Protein AF-V9G9M4-F1 (afdb_monomer)

Structure (mmCIF, N/CA/C/O backbone):
data_AF-V9G9M4-F1
#
_entry.id   AF-V9G9M4-F1
#
loop_
_atom_site.group_PDB
_atom_site.id
_atom_site.type_symbol
_atom_site.label_atom_id
_atom_site.label_alt_id
_atom_site.label_comp_id
_atom_site.label_asym_id
_atom_site.label_entity_id
_atom_site.label_seq_id
_atom_site.pdbx_PDB_ins_code
_atom_site.Cartn_x
_atom_site.Cartn_y
_atom_site.Cartn_z
_atom_site.occupancy
_atom_site.B_iso_or_equiv
_atom_site.auth_seq_id
_atom_site.auth_comp_id
_atom_site.auth_asym_id
_atom_site.auth_atom_id
_atom_site.pdbx_PDB_model_num
ATOM 1 N N . MET A 1 1 ? -40.245 -1.703 45.252 1.00 61.97 1 MET A N 1
ATOM 2 C CA . MET A 1 1 ? -40.498 -1.833 43.801 1.00 61.97 1 MET A CA 1
ATOM 3 C C . MET A 1 1 ? -41.441 -3.018 43.610 1.00 61.97 1 MET A C 1
ATOM 5 O O . MET A 1 1 ? -41.160 -4.035 44.224 1.00 61.97 1 MET A O 1
ATOM 9 N N . PRO A 1 2 ? -42.575 -2.887 42.890 1.00 53.66 2 PRO A N 1
ATOM 10 C CA . PRO A 1 2 ? -43.649 -3.896 42.907 1.00 53.66 2 PRO A CA 1
ATOM 11 C C . PRO A 1 2 ? -43.540 -5.027 41.862 1.00 53.66 2 PRO A C 1
ATOM 13 O O . PRO A 1 2 ? -44.313 -5.972 41.948 1.00 53.66 2 PRO A O 1
ATOM 16 N N . VAL A 1 3 ? -42.617 -4.956 40.891 1.00 73.38 3 VAL A N 1
ATOM 17 C CA . VAL A 1 3 ? -42.488 -5.962 39.803 1.00 73.38 3 VAL A CA 1
ATOM 18 C C . VAL A 1 3 ? -41.153 -6.719 39.840 1.00 73.38 3 VAL A C 1
ATOM 20 O O . VAL A 1 3 ? -41.100 -7.893 39.498 1.00 73.38 3 VAL A O 1
ATOM 23 N N . MET A 1 4 ? -40.076 -6.060 40.271 1.00 71.56 4 MET A N 1
ATOM 24 C CA . MET A 1 4 ? -38.723 -6.611 40.367 1.00 71.56 4 MET A CA 1
ATOM 25 C C . MET A 1 4 ? -38.039 -5.990 41.584 1.00 71.56 4 MET A C 1
ATOM 27 O O . MET A 1 4 ? -38.261 -4.812 41.889 1.00 71.56 4 MET A O 1
ATOM 31 N N . ASP A 1 5 ? -37.242 -6.776 42.296 1.00 75.81 5 ASP A N 1
ATOM 32 C CA . ASP A 1 5 ? -36.457 -6.296 43.423 1.00 75.81 5 ASP A CA 1
ATOM 33 C C . ASP A 1 5 ? -35.158 -5.614 42.956 1.00 75.81 5 ASP A C 1
ATOM 35 O O . ASP A 1 5 ? -34.744 -5.689 41.799 1.00 75.81 5 ASP A O 1
ATOM 39 N N . GLY A 1 6 ? -34.517 -4.866 43.858 1.00 73.81 6 GLY A N 1
ATOM 40 C CA . GLY A 1 6 ? -33.287 -4.141 43.521 1.00 73.81 6 GLY A CA 1
ATOM 41 C C . GLY A 1 6 ? -32.115 -5.063 43.177 1.00 73.81 6 GLY A C 1
ATOM 42 O O . GLY A 1 6 ? -31.209 -4.637 42.468 1.00 73.81 6 GLY A O 1
ATOM 43 N N . VAL A 1 7 ? -32.148 -6.310 43.654 1.00 74.44 7 VAL A N 1
ATOM 44 C CA . VAL A 1 7 ? -31.112 -7.318 43.407 1.00 74.44 7 VAL A CA 1
ATOM 45 C C . VAL A 1 7 ? -31.237 -7.878 41.993 1.00 74.44 7 VAL A C 1
ATOM 47 O O . VAL A 1 7 ? -30.269 -7.815 41.240 1.00 74.44 7 VAL A O 1
ATOM 50 N N . GLY A 1 8 ? -32.435 -8.303 41.580 1.00 76.56 8 GLY A N 1
ATOM 51 C CA . GLY A 1 8 ? -32.675 -8.786 40.221 1.00 76.56 8 GLY A CA 1
ATOM 52 C C . GLY A 1 8 ? -32.390 -7.725 39.155 1.00 76.56 8 GLY A C 1
ATOM 53 O O . GLY A 1 8 ? -31.847 -8.039 38.096 1.00 76.56 8 GLY A O 1
ATOM 54 N N . LEU A 1 9 ? -32.662 -6.448 39.449 1.00 81.00 9 LEU A N 1
ATOM 55 C CA . LEU A 1 9 ? -32.275 -5.349 38.561 1.00 81.00 9 LEU A CA 1
ATOM 56 C C . LEU A 1 9 ? -30.748 -5.232 38.422 1.00 81.00 9 LEU A C 1
ATOM 58 O O . LEU A 1 9 ? -30.243 -5.005 37.323 1.00 81.00 9 LEU A O 1
ATOM 62 N N . LEU A 1 10 ? -30.010 -5.398 39.522 1.00 79.25 10 LEU A N 1
ATOM 63 C CA . LEU A 1 10 ? -28.550 -5.339 39.525 1.00 79.25 10 LEU A CA 1
ATOM 64 C C . LEU A 1 10 ? -27.920 -6.468 38.710 1.00 79.25 10 LEU A C 1
ATOM 66 O O . LEU A 1 10 ? -26.987 -6.206 37.948 1.00 79.25 10 LEU A O 1
ATOM 70 N N . ASP A 1 11 ? -28.453 -7.685 38.819 1.00 79.12 11 ASP A N 1
ATOM 71 C CA . ASP A 1 11 ? -27.991 -8.832 38.035 1.00 79.12 11 ASP A CA 1
ATOM 72 C C . ASP A 1 11 ? -28.162 -8.588 36.530 1.00 79.12 11 ASP A C 1
ATOM 74 O O . ASP A 1 11 ? -27.221 -8.777 35.754 1.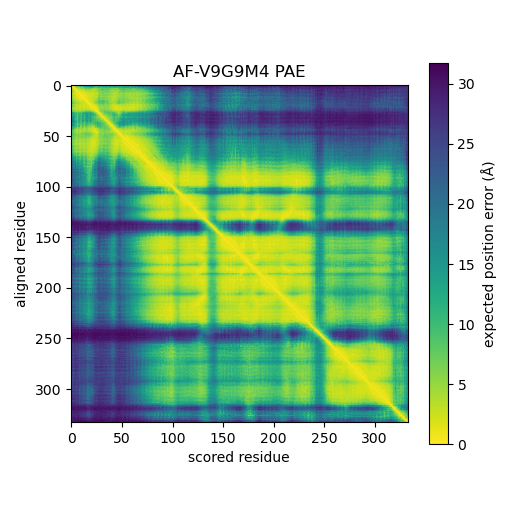00 79.12 11 ASP A O 1
ATOM 78 N N . ILE A 1 12 ? -29.323 -8.074 36.111 1.00 83.06 12 ILE A N 1
ATOM 79 C CA . ILE A 1 12 ? -29.592 -7.719 34.707 1.00 83.06 12 ILE A CA 1
ATOM 80 C C . ILE A 1 12 ? -28.641 -6.618 34.231 1.00 83.06 12 ILE A C 1
ATOM 82 O O . ILE A 1 12 ? -28.061 -6.714 33.146 1.00 83.06 12 ILE A O 1
ATOM 86 N N . CYS A 1 13 ? -28.456 -5.574 35.039 1.00 83.81 13 CYS A N 1
ATOM 87 C CA . CYS A 1 13 ? -27.536 -4.487 34.730 1.00 83.81 13 CYS A CA 1
ATOM 88 C C . CYS A 1 13 ? -26.099 -4.987 34.551 1.00 83.81 13 CYS A C 1
ATOM 90 O O . CYS A 1 13 ? -25.426 -4.560 33.616 1.00 83.81 13 CYS A O 1
ATOM 92 N N . ARG A 1 14 ? -25.631 -5.910 35.399 1.00 81.44 14 ARG A N 1
ATOM 93 C CA . ARG A 1 14 ? -24.281 -6.477 35.287 1.00 81.44 14 ARG A CA 1
ATOM 94 C C . ARG A 1 14 ? -24.116 -7.378 34.073 1.00 81.44 14 ARG A C 1
ATOM 96 O O . ARG A 1 14 ? -23.051 -7.343 33.465 1.00 81.44 14 ARG A O 1
ATOM 103 N N . HIS A 1 15 ? -25.151 -8.124 33.693 1.00 82.81 15 HIS A N 1
ATOM 104 C CA . HIS A 1 15 ? -25.121 -8.959 32.493 1.00 82.81 15 HIS A CA 1
ATOM 105 C C . HIS A 1 15 ? -25.088 -8.124 31.206 1.00 82.81 15 HIS A C 1
ATOM 107 O O . HIS A 1 15 ? -24.295 -8.390 30.308 1.00 82.81 15 HIS A O 1
ATOM 113 N N . ASN A 1 16 ? -25.922 -7.084 31.131 1.00 85.69 16 ASN A N 1
ATOM 114 C CA . ASN A 1 16 ? -26.077 -6.276 29.919 1.00 85.69 16 ASN A CA 1
ATOM 115 C C . ASN A 1 16 ? -25.056 -5.137 29.813 1.00 85.69 16 ASN A C 1
ATOM 117 O O . ASN A 1 16 ? -24.807 -4.615 28.728 1.00 85.69 16 ASN A O 1
ATOM 121 N N . SER A 1 17 ? -24.503 -4.678 30.934 1.00 83.25 17 SER A N 1
ATOM 122 C CA . SER A 1 17 ? -23.578 -3.544 30.985 1.00 83.25 17 SER A CA 1
ATOM 123 C C . SER A 1 17 ? -22.607 -3.688 32.164 1.00 83.25 17 SER A C 1
ATOM 125 O O . SER A 1 17 ? -22.770 -3.024 33.191 1.00 83.25 17 SER A O 1
ATOM 127 N N . PRO A 1 18 ? -21.553 -4.517 32.027 1.00 80.44 18 PRO A N 1
ATOM 128 C CA . PRO A 1 18 ? -20.599 -4.784 33.105 1.00 80.44 18 PRO A CA 1
ATOM 129 C C . PRO A 1 18 ? -19.911 -3.530 33.660 1.00 80.44 18 PRO A C 1
ATOM 131 O O . PRO A 1 18 ? -19.555 -3.508 34.835 1.00 80.44 18 PRO A O 1
ATOM 134 N N . SER A 1 19 ? -19.767 -2.477 32.847 1.00 79.38 19 SER A N 1
ATOM 135 C CA . SER A 1 19 ? -19.167 -1.189 33.223 1.00 79.38 19 SER A CA 1
ATOM 136 C C . SER A 1 19 ? -20.128 -0.222 33.930 1.00 79.38 19 SER A C 1
ATOM 138 O O . SER A 1 19 ? -19.723 0.877 34.304 1.00 79.38 19 SER A O 1
ATOM 140 N N . LEU A 1 20 ? -21.408 -0.575 34.105 1.00 84.56 20 LEU A N 1
ATOM 141 C CA . LEU A 1 20 ? -22.369 0.295 34.782 1.00 84.56 20 LEU A CA 1
ATOM 142 C C . LEU A 1 20 ? -22.017 0.419 36.271 1.00 84.56 20 LEU A C 1
ATOM 144 O O . LEU A 1 20 ? -21.881 -0.578 36.982 1.00 84.56 20 LEU A O 1
ATOM 148 N N . GLN A 1 21 ? -21.900 1.652 36.760 1.00 84.56 21 GLN A N 1
ATOM 149 C CA . GLN A 1 21 ? -21.653 1.931 38.173 1.00 84.56 21 GLN A CA 1
ATOM 150 C C . GLN A 1 21 ? -22.982 2.145 38.900 1.00 84.56 21 GLN A C 1
ATOM 152 O O . GLN A 1 21 ? -23.783 2.989 38.504 1.00 84.56 21 GLN A O 1
ATOM 157 N N . VAL A 1 22 ? -23.224 1.371 39.961 1.00 85.50 22 VAL A N 1
ATOM 158 C CA . VAL A 1 22 ? -24.510 1.338 40.678 1.00 85.50 22 VAL A CA 1
ATOM 159 C C . VAL A 1 22 ? -24.304 1.690 42.152 1.00 85.50 22 VAL A C 1
ATOM 161 O O . VAL A 1 22 ? -23.420 1.126 42.799 1.00 85.50 22 VAL A O 1
ATOM 164 N N . ILE A 1 23 ? -25.138 2.595 42.680 1.00 85.88 23 ILE A N 1
ATOM 165 C CA . ILE A 1 23 ? -25.279 2.880 44.119 1.00 85.88 23 ILE A CA 1
ATOM 166 C C . ILE A 1 23 ? -26.600 2.286 44.592 1.00 85.88 23 ILE A C 1
ATOM 168 O O . ILE A 1 23 ? -27.642 2.541 43.987 1.00 85.88 23 ILE A O 1
ATOM 172 N N . ILE A 1 24 ? -26.572 1.552 45.701 1.00 83.06 24 ILE A N 1
ATOM 173 C CA . ILE A 1 24 ? -27.788 1.032 46.333 1.00 83.06 24 ILE A CA 1
ATOM 174 C C . ILE A 1 24 ? -28.181 1.930 47.498 1.00 83.06 24 ILE A C 1
ATOM 176 O O . ILE A 1 24 ? -27.355 2.242 48.353 1.00 83.06 24 ILE A O 1
ATOM 180 N N . ILE A 1 25 ? -29.457 2.315 47.554 1.00 84.38 25 ILE A N 1
ATOM 181 C CA . ILE A 1 25 ? -30.023 3.101 48.654 1.00 84.38 25 ILE A CA 1
ATOM 182 C C . ILE A 1 25 ? -31.052 2.247 49.400 1.00 84.38 25 ILE A C 1
ATOM 184 O O . ILE A 1 25 ? -32.098 1.921 48.839 1.00 84.38 25 ILE A O 1
ATOM 188 N N . THR A 1 26 ? -30.785 1.915 50.665 1.00 77.19 26 THR A N 1
ATOM 189 C CA . THR A 1 26 ? -31.583 0.947 51.441 1.00 77.19 26 THR A CA 1
ATOM 190 C C . THR A 1 26 ? -31.948 1.442 52.849 1.00 77.19 26 THR A C 1
ATOM 192 O O . THR A 1 26 ? -31.321 2.362 53.371 1.00 77.19 26 THR A O 1
ATOM 195 N N . GLY A 1 27 ? -33.008 0.889 53.448 1.00 73.25 27 GLY A N 1
ATOM 196 C CA . GLY A 1 27 ? -33.445 1.182 54.822 1.00 73.25 27 GLY A CA 1
ATOM 197 C C . GLY A 1 27 ? -32.739 0.312 55.871 1.00 73.25 27 GLY A C 1
ATOM 198 O O . GLY A 1 27 ? -32.059 -0.648 55.528 1.00 73.25 27 GLY A O 1
ATOM 199 N N . TYR A 1 28 ? -32.904 0.639 57.158 1.00 63.56 28 TYR A N 1
ATOM 200 C CA . TYR A 1 28 ? -32.221 -0.038 58.278 1.00 63.56 28 TYR A CA 1
ATOM 201 C C . TYR A 1 28 ? -32.545 -1.540 58.385 1.00 63.56 28 TYR A C 1
ATOM 203 O O . TYR A 1 28 ? -31.642 -2.334 58.643 1.00 63.56 28 TYR A O 1
ATOM 211 N N . GLU A 1 29 ? -33.802 -1.931 58.139 1.00 60.62 29 GLU A N 1
ATOM 212 C CA . GLU A 1 29 ? -34.261 -3.332 58.199 1.00 60.62 29 GLU A CA 1
ATOM 213 C C . GLU A 1 29 ? -33.696 -4.188 57.048 1.00 60.62 29 GLU A C 1
ATOM 215 O O . GLU A 1 29 ? -33.342 -5.347 57.251 1.00 60.62 29 GLU A O 1
ATOM 220 N N . ASP A 1 30 ? -33.483 -3.588 55.875 1.00 63.47 30 ASP A N 1
ATOM 221 C CA . ASP A 1 30 ? -32.950 -4.254 54.677 1.00 63.47 30 ASP A CA 1
ATOM 222 C C . ASP A 1 30 ? -31.412 -4.184 54.576 1.00 63.47 30 ASP A C 1
ATOM 224 O O . ASP A 1 30 ? -30.790 -4.856 53.748 1.00 63.47 30 ASP A O 1
ATOM 228 N N . PHE A 1 31 ? -30.762 -3.361 55.405 1.00 60.84 31 PHE A N 1
ATOM 229 C CA . PHE A 1 31 ? -29.321 -3.106 55.342 1.00 60.84 31 PHE A CA 1
ATOM 230 C C . PHE A 1 31 ? -28.479 -4.342 55.682 1.00 60.84 31 PHE A C 1
ATOM 232 O O . PHE A 1 31 ? -27.457 -4.595 55.038 1.00 60.84 31 PHE A O 1
ATOM 239 N N . GLN A 1 32 ? -28.904 -5.133 56.674 1.00 58.59 32 GLN A N 1
ATOM 240 C CA . GLN A 1 32 ? -28.202 -6.368 57.042 1.00 58.59 32 GLN A CA 1
ATOM 241 C C . GLN A 1 32 ? -28.309 -7.436 55.944 1.00 58.59 32 GLN A C 1
ATOM 243 O O . GLN A 1 32 ? -27.338 -8.151 55.700 1.00 58.59 32 GLN A O 1
ATOM 248 N N . TYR A 1 33 ? -29.440 -7.482 55.233 1.00 55.34 33 TYR A N 1
ATOM 249 C CA . TYR A 1 33 ? -29.682 -8.414 54.129 1.00 55.34 33 TYR A CA 1
ATOM 250 C C . TYR A 1 33 ? -28.907 -8.009 52.862 1.00 55.34 33 TYR A C 1
ATOM 252 O O . TYR A 1 33 ? -28.238 -8.831 52.234 1.00 55.34 33 TYR A O 1
ATOM 260 N N . ALA A 1 34 ? -28.894 -6.712 52.533 1.00 58.97 34 ALA A N 1
ATOM 261 C CA . ALA A 1 34 ? -28.179 -6.174 51.375 1.00 58.97 34 ALA A CA 1
ATOM 262 C C . ALA A 1 34 ? -26.642 -6.261 51.504 1.00 58.97 34 ALA A C 1
ATOM 264 O O . ALA A 1 34 ? -25.947 -6.431 50.499 1.00 58.97 34 ALA A O 1
ATOM 265 N N . ARG A 1 35 ? -26.090 -6.192 52.730 1.00 58.94 35 ARG A N 1
ATOM 266 C CA . ARG A 1 35 ? -24.631 -6.257 52.975 1.00 58.94 35 ARG A CA 1
ATOM 267 C C . ARG A 1 35 ? -23.992 -7.600 52.625 1.00 58.94 35 ARG A C 1
ATOM 269 O O . ARG A 1 35 ? -22.804 -7.611 52.305 1.00 58.94 35 ARG A O 1
ATOM 276 N N . ALA A 1 36 ? -24.731 -8.705 52.734 1.00 57.47 36 ALA A N 1
ATOM 277 C CA . ALA A 1 36 ? -24.178 -10.051 52.581 1.00 57.47 36 ALA A CA 1
ATOM 278 C C . ALA A 1 36 ? -24.216 -10.563 51.129 1.00 57.47 36 ALA A C 1
ATOM 280 O O . ALA A 1 36 ? -23.291 -11.257 50.720 1.00 57.47 36 ALA A O 1
ATOM 281 N N . GLY A 1 37 ? -25.243 -10.199 50.347 1.00 55.19 37 GLY A N 1
ATOM 282 C CA . GLY A 1 37 ? -25.455 -10.740 48.995 1.00 55.19 37 GLY A CA 1
ATOM 283 C C . GLY A 1 37 ? -24.986 -9.855 47.836 1.00 55.19 37 GLY A C 1
ATOM 284 O O . GLY A 1 37 ? -24.564 -10.372 46.810 1.00 55.19 37 GLY A O 1
ATOM 285 N N . VAL A 1 38 ? -25.013 -8.525 47.987 1.00 60.94 38 VAL A N 1
ATOM 286 C CA . VAL A 1 38 ? -24.927 -7.605 46.831 1.00 60.94 38 VAL A CA 1
ATOM 287 C C . VAL A 1 38 ? -23.598 -6.837 46.785 1.00 60.94 38 VAL A C 1
ATOM 289 O O . VAL A 1 38 ? -23.268 -6.175 45.796 1.00 60.94 38 VAL A O 1
ATOM 292 N N . ARG A 1 39 ? -22.784 -6.905 47.852 1.00 57.78 39 ARG A N 1
ATOM 293 C CA . ARG A 1 39 ? -21.594 -6.048 48.043 1.00 57.78 39 ARG A CA 1
ATOM 294 C C . ARG A 1 39 ? -20.585 -6.121 46.892 1.00 57.78 39 ARG A C 1
ATOM 296 O O . ARG A 1 39 ? -19.917 -5.132 46.624 1.00 57.78 39 ARG A O 1
ATOM 303 N N . ASN A 1 40 ? -20.517 -7.253 46.196 1.00 58.19 40 ASN A N 1
ATOM 304 C CA . ASN A 1 40 ? -19.606 -7.456 45.069 1.00 58.19 40 ASN A CA 1
ATOM 305 C C . ASN A 1 40 ? -20.133 -6.899 43.732 1.00 58.19 40 ASN A C 1
ATOM 307 O O . ASN A 1 40 ? -19.387 -6.867 42.759 1.00 58.19 40 ASN A O 1
ATOM 311 N N . GLN A 1 41 ? -21.396 -6.470 43.661 1.00 63.59 41 GLN A N 1
ATOM 312 C CA . GLN A 1 41 ? -22.053 -6.036 42.423 1.00 63.59 41 GLN A CA 1
ATOM 313 C C . GLN A 1 41 ? -22.398 -4.538 42.393 1.00 63.59 41 GLN A C 1
ATOM 315 O O . GLN A 1 41 ? -22.656 -4.002 41.313 1.00 63.59 41 GLN A O 1
ATOM 320 N N . ALA A 1 42 ? -22.368 -3.836 43.530 1.00 69.81 42 ALA A N 1
ATOM 321 C CA . ALA A 1 42 ? -22.579 -2.387 43.609 1.00 69.81 42 ALA A CA 1
ATOM 322 C C . ALA A 1 42 ? -21.323 -1.660 44.099 1.00 69.81 42 ALA A C 1
ATOM 324 O O . ALA A 1 42 ? -20.557 -2.197 44.895 1.00 69.81 42 ALA A O 1
ATOM 325 N N . MET A 1 43 ? -21.128 -0.430 43.623 1.00 72.75 43 MET A N 1
ATOM 326 C CA . MET A 1 43 ? -19.941 0.375 43.923 1.00 72.75 43 MET A CA 1
ATOM 327 C C . MET A 1 43 ? -20.024 1.032 45.307 1.00 72.75 43 MET A C 1
ATOM 329 O O . MET A 1 43 ? -19.009 1.158 45.988 1.00 72.75 43 MET A O 1
ATOM 333 N N . ASP A 1 44 ? -21.221 1.441 45.742 1.00 76.38 44 ASP A N 1
ATOM 334 C CA . ASP A 1 44 ? -21.421 1.986 47.088 1.00 76.38 44 ASP A CA 1
ATOM 335 C C . ASP A 1 44 ? -22.841 1.730 47.625 1.00 76.38 44 ASP A C 1
ATOM 337 O O . ASP A 1 44 ? -23.779 1.452 46.869 1.00 76.38 44 ASP A O 1
ATOM 341 N N . TYR A 1 45 ? -22.980 1.832 48.947 1.00 80.06 45 TYR A N 1
ATOM 342 C CA . TYR A 1 45 ? -24.207 1.569 49.699 1.00 80.06 45 TYR A CA 1
ATOM 343 C C . TYR A 1 45 ? -24.550 2.753 50.592 1.00 80.06 45 TYR A C 1
ATOM 345 O O . TYR A 1 45 ? -23.767 3.122 51.465 1.00 80.06 45 TYR A O 1
ATOM 353 N N . LEU A 1 46 ? -25.748 3.305 50.419 1.00 82.88 46 LEU A N 1
ATOM 354 C CA . LEU A 1 46 ? -26.253 4.419 51.213 1.00 82.88 46 LEU A CA 1
ATOM 355 C C . LEU A 1 46 ? -27.455 3.984 52.051 1.00 82.88 46 LEU A C 1
ATOM 357 O O . LEU A 1 46 ? -28.400 3.367 51.552 1.00 82.88 46 LEU A O 1
ATOM 361 N N . LEU A 1 47 ? -27.424 4.332 53.334 1.00 81.94 47 LEU A N 1
ATOM 362 C CA . LEU A 1 47 ? -28.508 4.065 54.269 1.00 81.94 47 LEU A CA 1
ATOM 363 C C . LEU A 1 47 ? -29.488 5.242 54.291 1.00 81.94 47 LEU A C 1
ATOM 365 O O . LEU A 1 47 ? -29.076 6.400 54.300 1.00 81.94 47 LEU A O 1
ATOM 369 N N . LYS A 1 48 ? -30.790 4.958 54.322 1.00 82.38 48 LYS A N 1
ATOM 370 C CA . LYS A 1 48 ? -31.815 5.983 54.538 1.00 82.38 48 LYS A CA 1
ATOM 371 C C . LYS A 1 48 ? -31.908 6.360 56.029 1.00 82.38 48 LYS A C 1
ATOM 373 O O . LYS A 1 48 ? -31.879 5.459 56.866 1.00 82.38 48 LY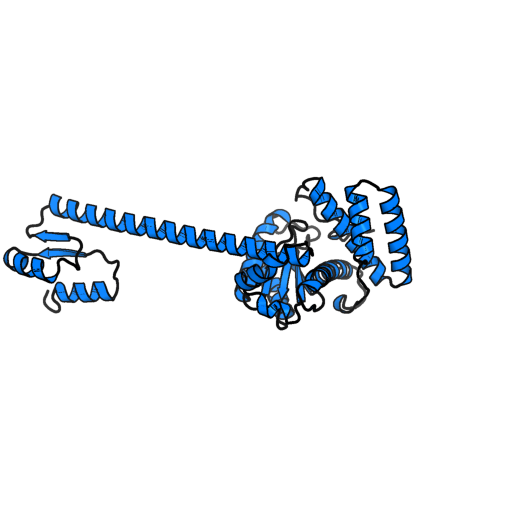S A O 1
ATOM 378 N N . PRO A 1 49 ? -32.128 7.646 56.363 1.00 84.94 49 PRO A N 1
ATOM 379 C CA . PRO A 1 49 ? -32.199 8.792 55.453 1.00 84.94 49 PRO A CA 1
ATOM 380 C C . PRO A 1 49 ? -30.811 9.170 54.912 1.00 84.94 49 PRO A C 1
ATOM 382 O O . PRO A 1 49 ? -29.860 9.303 55.673 1.00 84.94 49 PRO A O 1
ATOM 385 N N . VAL A 1 50 ? -30.706 9.355 53.593 1.00 85.62 50 VAL A N 1
ATOM 386 C CA . VAL A 1 50 ? -29.428 9.676 52.941 1.00 85.62 50 VAL A CA 1
ATOM 387 C C . VAL A 1 50 ? -29.104 11.144 53.178 1.00 85.62 50 VAL A C 1
ATOM 389 O O . VAL A 1 50 ? -29.884 12.018 52.788 1.00 85.62 50 VAL A O 1
ATOM 392 N N . THR A 1 51 ? -27.955 11.428 53.789 1.00 89.69 51 THR A N 1
ATOM 393 C CA . THR A 1 51 ? -27.503 12.810 53.961 1.00 89.69 51 THR A CA 1
ATOM 394 C C . THR A 1 51 ? -26.867 13.333 52.671 1.00 89.69 51 THR A C 1
ATOM 396 O O . THR A 1 51 ? -26.435 12.579 51.793 1.00 89.69 51 THR A O 1
ATOM 399 N N . ARG A 1 52 ? -26.787 14.661 52.544 1.00 88.81 52 ARG A N 1
ATOM 400 C CA . ARG A 1 52 ? -26.143 15.301 51.389 1.00 88.81 52 ARG A CA 1
ATOM 401 C C . ARG A 1 52 ? -24.662 14.923 51.279 1.00 88.81 52 ARG A C 1
ATOM 403 O O . ARG A 1 52 ? -24.170 14.758 50.164 1.00 88.81 52 ARG A O 1
ATOM 410 N N . ASP A 1 53 ? -23.978 14.776 52.410 1.00 90.56 53 ASP A N 1
ATOM 411 C CA . ASP A 1 53 ? -22.551 14.451 52.454 1.00 90.56 53 ASP A CA 1
ATOM 412 C C . ASP A 1 53 ? -22.282 12.986 52.093 1.00 90.56 53 ASP A C 1
ATOM 414 O O . ASP A 1 53 ? -21.331 12.710 51.354 1.00 90.56 53 ASP A O 1
ATOM 418 N N . ASP A 1 54 ? -23.158 12.062 52.502 1.00 85.31 54 ASP A N 1
ATOM 419 C CA . ASP A 1 54 ? -23.065 10.646 52.120 1.00 85.31 54 ASP A CA 1
ATOM 420 C C . ASP A 1 54 ? -23.236 10.471 50.607 1.00 85.31 54 ASP A C 1
ATOM 422 O O . ASP A 1 54 ? -22.418 9.829 49.942 1.00 85.31 54 ASP A O 1
ATOM 426 N N . LEU A 1 55 ? -24.260 11.115 50.034 1.00 87.56 55 LEU A N 1
ATOM 427 C CA . LEU A 1 55 ? -24.503 11.081 48.593 1.00 87.56 55 LEU A CA 1
ATOM 428 C C . LEU A 1 55 ? -23.347 11.719 47.815 1.00 87.56 55 LEU A C 1
ATOM 430 O O . LEU A 1 55 ? -22.883 11.158 46.822 1.00 87.56 55 LEU A O 1
ATOM 434 N N . LYS A 1 56 ? -22.856 12.879 48.270 1.00 90.56 56 LYS A N 1
ATOM 435 C CA . LYS A 1 56 ? -21.714 13.564 47.654 1.00 90.56 56 LYS A CA 1
ATOM 436 C C . LYS A 1 56 ? -20.473 12.672 47.657 1.00 90.56 56 LYS A C 1
ATOM 438 O O . LYS A 1 56 ? -19.795 12.580 46.638 1.00 90.56 56 LYS A O 1
ATOM 443 N N . SER A 1 57 ? -20.200 11.992 48.767 1.00 89.12 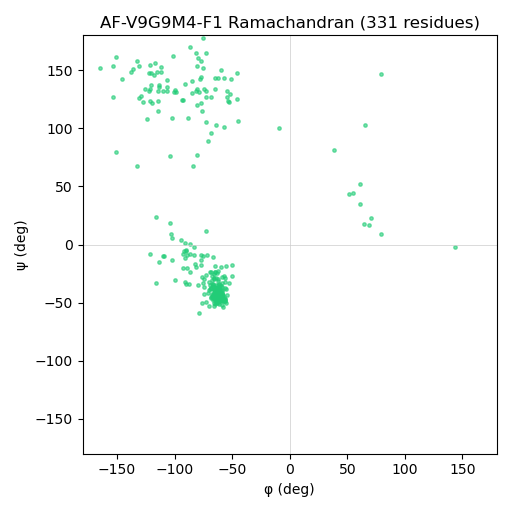57 SER A N 1
ATOM 444 C CA . SER A 1 57 ? -19.053 11.091 48.900 1.00 89.12 57 SER A CA 1
ATOM 445 C C . SER A 1 57 ? -19.153 9.894 47.953 1.00 89.12 57 SER A C 1
ATOM 447 O O . SER A 1 57 ? -18.186 9.590 47.253 1.00 89.12 57 SER A O 1
ATOM 449 N N . ALA A 1 58 ? -20.322 9.253 47.863 1.00 87.25 58 ALA A N 1
ATOM 450 C CA . ALA A 1 58 ? -20.542 8.135 46.945 1.00 87.25 58 ALA A CA 1
ATOM 451 C C . ALA A 1 58 ? -20.421 8.559 45.469 1.00 87.25 58 ALA A C 1
ATOM 453 O O . ALA A 1 58 ? -19.771 7.879 44.673 1.00 87.25 58 ALA A O 1
ATOM 454 N N . LEU A 1 59 ? -20.966 9.725 45.102 1.00 89.88 59 LEU A N 1
ATOM 455 C CA . LEU A 1 59 ? -20.850 10.268 43.745 1.00 89.88 59 LEU A CA 1
ATOM 456 C C . LEU A 1 59 ? -19.405 10.630 43.373 1.00 89.88 59 LEU A C 1
ATOM 458 O O . LEU A 1 59 ? -18.990 10.370 42.245 1.00 89.88 59 LEU A O 1
ATOM 462 N N . ILE A 1 60 ? -18.623 11.189 44.304 1.00 91.50 60 ILE A N 1
ATOM 463 C CA . ILE A 1 60 ? -17.197 11.478 44.080 1.00 91.50 60 ILE A CA 1
ATOM 464 C C . ILE A 1 60 ? -16.425 10.184 43.796 1.00 91.50 60 ILE A C 1
ATOM 466 O O . ILE A 1 60 ? -15.647 10.140 42.845 1.00 91.50 60 ILE A O 1
ATOM 470 N N . LYS A 1 61 ? -16.669 9.113 44.562 1.00 86.81 61 LYS A N 1
ATOM 471 C CA . LYS A 1 61 ? -16.029 7.809 44.319 1.00 86.81 61 LYS A CA 1
ATOM 472 C C . LYS A 1 61 ? -16.376 7.247 42.940 1.00 86.81 61 LYS A C 1
ATOM 474 O O . LYS A 1 61 ? -15.474 6.814 42.228 1.00 86.81 61 LYS A O 1
ATOM 479 N N . ILE A 1 62 ? -17.652 7.293 42.543 1.00 89.56 62 ILE A N 1
ATOM 480 C CA . ILE A 1 62 ? -18.079 6.839 41.210 1.00 89.56 62 ILE A CA 1
ATOM 481 C C . ILE A 1 62 ? -17.424 7.662 40.112 1.00 89.56 62 ILE A C 1
ATOM 483 O O . ILE A 1 62 ? -16.912 7.090 39.154 1.00 89.56 62 ILE A O 1
ATOM 487 N N . LYS A 1 63 ? -17.396 8.990 40.263 1.00 89.94 63 LYS A N 1
ATOM 488 C CA . LYS A 1 63 ? -16.720 9.865 39.309 1.00 89.94 63 LYS A CA 1
ATOM 489 C C . LYS A 1 63 ? -15.253 9.467 39.147 1.00 89.94 63 LYS A C 1
ATOM 491 O O . LYS A 1 63 ? -14.815 9.271 38.025 1.00 89.94 63 LYS A O 1
ATOM 496 N N . HIS A 1 64 ? -14.518 9.275 40.243 1.00 89.44 64 HIS A N 1
ATOM 497 C CA . HIS A 1 64 ? -13.117 8.853 40.171 1.00 89.44 64 HIS A CA 1
ATOM 498 C C . HIS A 1 64 ? -12.929 7.485 39.504 1.00 89.44 64 HIS A C 1
ATOM 500 O O . HIS A 1 64 ? -11.971 7.310 38.753 1.00 89.44 64 HIS A O 1
ATOM 506 N N . ALA A 1 65 ? -13.820 6.523 39.758 1.00 85.69 65 ALA A N 1
ATOM 507 C CA . ALA A 1 65 ? -13.772 5.217 39.104 1.00 85.69 65 ALA A CA 1
ATOM 508 C C . ALA A 1 65 ? -13.994 5.335 37.585 1.00 85.69 65 ALA A C 1
ATOM 510 O O . ALA A 1 65 ? -13.207 4.795 36.811 1.00 85.69 65 ALA A O 1
ATOM 511 N N . LEU A 1 66 ? -15.007 6.101 37.167 1.00 88.44 66 LEU A N 1
ATOM 512 C CA . LEU A 1 66 ? -15.312 6.350 35.755 1.00 88.44 66 LEU A CA 1
ATOM 513 C C . LEU A 1 66 ? -14.211 7.148 35.050 1.00 88.44 66 LEU A C 1
ATOM 515 O O . LEU A 1 66 ? -13.832 6.802 33.936 1.00 88.44 66 LEU A O 1
ATOM 519 N N . ASP A 1 67 ? -13.669 8.183 35.696 1.00 89.25 67 ASP A N 1
ATOM 520 C CA . ASP A 1 67 ? -12.568 8.983 35.154 1.00 89.25 67 ASP A CA 1
ATOM 521 C C . ASP A 1 67 ? -11.328 8.100 34.935 1.00 89.25 67 ASP A C 1
ATOM 523 O O . ASP A 1 67 ? -10.683 8.185 33.893 1.00 89.25 67 ASP A O 1
ATOM 527 N N . LYS A 1 68 ? -11.026 7.187 35.868 1.00 86.62 68 LYS A N 1
ATOM 528 C CA . LYS A 1 68 ? -9.915 6.236 35.728 1.00 86.62 68 LYS A CA 1
ATOM 529 C C . LYS A 1 68 ? -10.140 5.237 34.589 1.00 86.62 68 LYS A C 1
ATOM 531 O O . LYS A 1 68 ? -9.223 5.002 33.808 1.00 86.62 68 LYS A O 1
ATOM 536 N N . GLU A 1 69 ? -11.335 4.655 34.481 1.00 85.00 69 GLU A N 1
ATOM 537 C CA . GLU A 1 69 ? -11.687 3.758 33.368 1.00 85.00 69 GLU A CA 1
ATOM 538 C C . GLU A 1 69 ? -11.614 4.472 32.016 1.00 85.00 69 GLU A C 1
ATOM 540 O O . GLU A 1 69 ? -11.153 3.891 31.034 1.00 85.00 69 GLU A O 1
ATOM 545 N N . ARG A 1 70 ? -12.043 5.736 31.969 1.00 85.81 70 ARG A N 1
ATOM 546 C CA . ARG A 1 70 ? -11.969 6.568 30.773 1.00 85.81 70 ARG A CA 1
ATOM 547 C C . ARG A 1 70 ? -10.528 6.846 30.367 1.00 85.81 70 ARG A C 1
ATOM 549 O O . ARG A 1 70 ? -10.207 6.630 29.212 1.00 85.81 70 ARG A O 1
ATOM 556 N N . VAL A 1 71 ? -9.660 7.251 31.296 1.00 86.75 71 VAL A N 1
ATOM 557 C CA . VAL A 1 71 ? -8.237 7.492 30.994 1.00 86.75 71 VAL A CA 1
ATOM 558 C C . VAL A 1 71 ? -7.582 6.238 30.419 1.00 86.75 71 VAL A C 1
ATOM 560 O O . VAL A 1 71 ? -6.962 6.311 29.367 1.00 86.75 71 VAL A O 1
ATOM 563 N N . VAL A 1 72 ? -7.787 5.073 31.043 1.00 84.75 72 VAL A N 1
ATOM 564 C CA . VAL A 1 72 ? -7.224 3.803 30.548 1.00 84.75 72 VAL A CA 1
ATOM 565 C C . VAL A 1 72 ? -7.767 3.443 29.161 1.00 84.75 72 VAL A C 1
ATOM 567 O O . VAL A 1 72 ? -7.023 2.952 28.312 1.00 84.75 72 VAL A O 1
ATOM 570 N N . ARG A 1 73 ? -9.061 3.678 28.914 1.00 83.44 73 ARG A N 1
ATOM 571 C CA . ARG A 1 73 ? -9.681 3.446 27.605 1.00 83.44 73 ARG A CA 1
ATOM 572 C C . ARG A 1 73 ? -9.108 4.384 26.545 1.00 83.44 73 ARG A C 1
ATOM 574 O O . ARG A 1 73 ? -8.661 3.896 25.513 1.00 83.44 73 ARG A O 1
ATOM 581 N N . ASP A 1 74 ? -9.076 5.683 26.821 1.00 86.00 74 ASP A N 1
ATOM 582 C CA . ASP A 1 74 ? -8.579 6.714 25.909 1.00 86.00 74 ASP A CA 1
ATOM 583 C C . ASP A 1 74 ? -7.085 6.472 25.589 1.00 86.00 74 ASP A C 1
ATOM 585 O O . ASP A 1 74 ? -6.669 6.563 24.432 1.00 86.00 74 ASP A O 1
ATOM 589 N N . GLU A 1 75 ? -6.276 6.082 26.584 1.00 88.12 75 GLU A N 1
ATOM 590 C CA . GLU A 1 75 ? -4.873 5.674 26.402 1.00 88.12 75 GLU A CA 1
ATOM 591 C C . GLU A 1 75 ? -4.746 4.416 25.532 1.00 88.12 75 GLU A C 1
ATOM 593 O O . GLU A 1 75 ? -3.932 4.385 24.608 1.00 88.12 75 GLU A O 1
ATOM 598 N N . SER A 1 76 ? -5.564 3.388 25.784 1.00 84.38 76 SER A N 1
ATOM 599 C CA . SER A 1 76 ? -5.565 2.148 25.000 1.00 84.38 76 SER A CA 1
ATOM 600 C C . SER A 1 76 ? -5.979 2.391 23.548 1.00 84.38 76 SER A C 1
ATOM 602 O O . SER A 1 76 ? -5.348 1.860 22.637 1.00 84.38 76 SER A O 1
ATOM 604 N N . GLU A 1 77 ? -7.021 3.187 23.313 1.00 85.06 77 GLU A N 1
ATOM 605 C CA . GLU A 1 77 ? -7.490 3.545 21.970 1.00 85.06 77 GLU A CA 1
ATOM 606 C C . GLU A 1 77 ? -6.439 4.371 21.223 1.00 85.06 77 GLU A C 1
ATOM 608 O O . GLU A 1 77 ? -6.119 4.072 20.071 1.00 85.06 77 GLU A O 1
ATOM 613 N N . THR A 1 78 ? -5.827 5.351 21.895 1.00 84.44 78 THR A N 1
ATOM 614 C CA . THR A 1 78 ? -4.739 6.155 21.321 1.00 84.44 78 THR A CA 1
ATOM 615 C C . THR A 1 78 ? -3.541 5.279 20.962 1.00 84.44 78 THR A C 1
ATOM 617 O O . THR A 1 78 ? -2.999 5.397 19.863 1.00 84.44 78 THR A O 1
ATOM 620 N N . MET A 1 79 ? -3.149 4.363 21.851 1.00 84.88 79 MET A N 1
ATOM 621 C CA . MET A 1 79 ? -2.043 3.436 21.617 1.00 84.88 79 MET A CA 1
ATOM 622 C C . MET A 1 79 ? -2.340 2.485 20.451 1.00 84.88 79 MET A C 1
ATOM 624 O O . MET A 1 79 ? -1.490 2.279 19.588 1.00 84.88 79 MET A O 1
ATOM 628 N N . GLN A 1 80 ? -3.553 1.931 20.378 1.00 84.69 80 GLN A N 1
ATOM 629 C CA . GLN A 1 80 ? -3.976 1.083 19.259 1.00 84.69 80 GLN A CA 1
ATOM 630 C C . GLN A 1 80 ? -3.965 1.850 17.936 1.00 84.69 80 GLN A C 1
ATOM 632 O O . GLN A 1 80 ? -3.464 1.342 16.929 1.00 84.69 80 GLN A O 1
ATOM 637 N N . TRP A 1 81 ? -4.461 3.088 17.937 1.00 82.12 81 TRP A N 1
ATOM 638 C CA . TRP A 1 81 ? -4.415 3.952 16.766 1.00 82.12 81 TRP A CA 1
ATOM 639 C C . TRP A 1 81 ? -2.969 4.224 16.335 1.00 82.12 81 TRP A C 1
ATOM 641 O O . TRP A 1 81 ? -2.641 4.017 15.167 1.00 82.12 81 TRP A O 1
ATOM 651 N N . GLN A 1 82 ? -2.078 4.582 17.266 1.00 84.25 82 GLN A N 1
ATOM 652 C CA . GLN A 1 82 ? -0.655 4.791 16.981 1.00 84.25 82 GLN A CA 1
ATOM 653 C C . GLN A 1 82 ? -0.009 3.539 16.381 1.00 84.25 82 GLN A C 1
ATOM 655 O O . GLN A 1 82 ? 0.635 3.626 15.338 1.00 84.25 82 GLN A O 1
ATOM 660 N N . LEU A 1 83 ? -0.228 2.367 16.983 1.00 85.25 83 LEU A N 1
ATOM 661 C CA . LEU A 1 83 ? 0.284 1.094 16.469 1.00 85.25 83 LEU A CA 1
ATOM 662 C C . LEU A 1 83 ? -0.216 0.804 15.048 1.00 85.25 83 LEU A C 1
ATOM 664 O O . LEU A 1 83 ? 0.560 0.338 14.216 1.00 85.25 83 LEU A O 1
ATOM 668 N N . SER A 1 84 ? -1.478 1.123 14.745 1.00 84.81 84 SER A N 1
ATOM 669 C CA . SER A 1 84 ? -2.028 0.958 13.394 1.00 84.81 84 SER A CA 1
ATOM 670 C C . SER A 1 84 ? -1.347 1.868 12.363 1.00 84.81 84 SER A C 1
ATOM 672 O O . SER A 1 84 ? -1.068 1.423 11.248 1.00 84.81 84 SER A O 1
ATOM 674 N N . GLN A 1 85 ? -1.020 3.115 12.734 1.00 83.19 85 GLN A N 1
ATOM 675 C CA . GLN A 1 85 ? -0.301 4.041 11.855 1.00 83.19 85 GLN A CA 1
ATOM 676 C C . GLN A 1 85 ? 1.138 3.574 11.631 1.00 83.19 85 GLN A C 1
ATOM 678 O O . GLN A 1 85 ? 1.569 3.467 10.484 1.00 83.19 85 GLN A O 1
ATOM 683 N N . TYR A 1 86 ? 1.841 3.189 12.702 1.00 86.19 86 TYR A N 1
ATOM 684 C CA . TYR A 1 86 ? 3.190 2.629 12.603 1.00 86.19 86 TYR A CA 1
ATOM 685 C C . TYR A 1 86 ? 3.231 1.385 11.710 1.00 86.19 86 TYR A C 1
ATOM 687 O O . TYR A 1 86 ? 4.102 1.273 10.848 1.00 86.19 86 TYR A O 1
ATOM 695 N N . TYR A 1 87 ? 2.275 0.465 11.869 1.00 88.75 87 TYR A N 1
ATOM 696 C CA . TYR A 1 87 ? 2.175 -0.728 11.029 1.00 88.75 87 TYR A CA 1
ATOM 697 C C . TYR A 1 87 ? 2.023 -0.370 9.545 1.00 88.75 87 TYR A C 1
ATOM 699 O O . TYR A 1 87 ? 2.716 -0.929 8.692 1.00 88.75 87 TYR A O 1
ATOM 707 N N . LYS A 1 88 ? 1.147 0.593 9.237 1.00 88.75 88 LYS A N 1
ATOM 708 C CA . LYS A 1 88 ? 0.897 1.064 7.873 1.00 88.75 88 LYS A CA 1
ATOM 709 C C . LYS A 1 88 ? 2.146 1.692 7.250 1.00 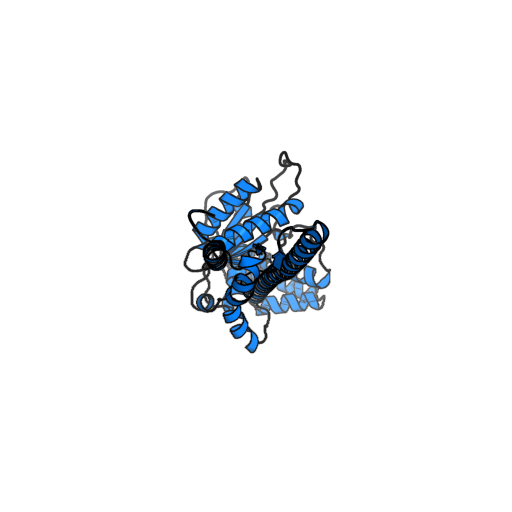88.75 88 LYS A C 1
ATOM 711 O O . LYS A 1 88 ? 2.551 1.281 6.165 1.00 88.75 88 LYS A O 1
ATOM 716 N N . GLU A 1 89 ? 2.800 2.613 7.952 1.00 89.00 89 GLU A N 1
ATOM 717 C CA . GLU A 1 89 ? 4.030 3.262 7.481 1.00 89.00 89 GLU A CA 1
ATOM 718 C C . GLU A 1 89 ? 5.158 2.254 7.245 1.00 89.00 89 GLU A C 1
ATOM 720 O O . GLU A 1 89 ? 5.849 2.303 6.224 1.00 89.00 89 GLU A O 1
ATOM 725 N N . MET A 1 90 ? 5.325 1.293 8.158 1.00 90.44 90 MET A N 1
ATOM 726 C CA . MET A 1 90 ? 6.308 0.225 7.998 1.00 90.44 90 MET A CA 1
ATOM 727 C C . MET A 1 90 ? 6.019 -0.645 6.773 1.00 90.44 90 MET A C 1
ATOM 729 O O . MET A 1 90 ? 6.954 -1.004 6.051 1.00 90.44 90 MET A O 1
ATOM 733 N N . LYS A 1 91 ? 4.744 -0.970 6.523 1.00 93.12 91 LYS A N 1
ATOM 734 C CA . LYS A 1 91 ? 4.327 -1.755 5.359 1.00 93.12 91 LYS A CA 1
ATOM 735 C C . LYS A 1 91 ? 4.619 -1.006 4.065 1.00 93.12 91 LYS A C 1
ATOM 737 O O . LYS A 1 91 ? 5.278 -1.554 3.186 1.00 93.12 91 LYS A O 1
ATOM 742 N N . GLU A 1 92 ? 4.209 0.254 3.963 1.00 93.81 92 GLU A N 1
ATOM 743 C CA . GLU A 1 92 ? 4.485 1.088 2.788 1.00 93.81 92 GLU A CA 1
ATOM 744 C C . GLU A 1 92 ? 5.982 1.244 2.540 1.00 93.81 92 GLU A C 1
ATOM 746 O O . GLU A 1 92 ? 6.447 1.107 1.406 1.00 93.81 92 GLU A O 1
ATOM 751 N N . ARG A 1 93 ? 6.763 1.457 3.604 1.00 91.12 93 ARG A N 1
ATOM 752 C CA . ARG A 1 93 ? 8.216 1.549 3.488 1.00 91.12 93 ARG A CA 1
ATOM 753 C C . ARG A 1 93 ? 8.830 0.246 2.991 1.00 91.12 93 ARG A C 1
ATOM 755 O O . ARG A 1 93 ? 9.735 0.282 2.160 1.00 91.12 93 ARG A O 1
ATOM 762 N N . PHE A 1 94 ? 8.342 -0.893 3.472 1.00 92.75 94 PHE A N 1
ATOM 763 C CA . PHE A 1 94 ? 8.795 -2.197 3.007 1.00 92.75 94 PHE A CA 1
ATOM 764 C C . PHE A 1 94 ? 8.461 -2.424 1.528 1.00 92.75 94 PHE A C 1
ATOM 766 O O . PHE A 1 94 ? 9.345 -2.813 0.768 1.00 92.75 94 PHE A O 1
ATOM 773 N N . LEU A 1 95 ? 7.234 -2.112 1.098 1.00 94.25 95 LEU A N 1
ATOM 774 C CA . LEU A 1 95 ? 6.831 -2.177 -0.311 1.00 94.25 95 LEU A CA 1
ATOM 775 C C . LEU A 1 95 ? 7.712 -1.274 -1.185 1.00 94.25 95 LEU A C 1
ATOM 777 O O . LEU A 1 95 ? 8.192 -1.712 -2.231 1.00 94.25 95 LEU A O 1
ATOM 781 N N . LEU A 1 96 ? 7.994 -0.050 -0.725 1.00 92.44 96 LEU A N 1
ATOM 782 C CA . LEU A 1 96 ? 8.891 0.880 -1.409 1.00 92.44 96 LEU A CA 1
ATOM 783 C C . LEU A 1 96 ? 10.309 0.304 -1.555 1.00 92.44 96 LEU A C 1
ATOM 785 O O . LEU A 1 96 ? 10.915 0.394 -2.623 1.00 92.44 96 LEU A O 1
ATOM 789 N N . ASP A 1 97 ? 10.851 -0.298 -0.497 1.00 89.88 97 ASP A N 1
ATOM 790 C CA . ASP A 1 97 ? 12.184 -0.903 -0.531 1.00 89.88 97 ASP A CA 1
ATOM 791 C C . ASP A 1 97 ? 12.243 -2.102 -1.502 1.00 89.88 97 ASP A C 1
ATOM 793 O O . ASP A 1 97 ? 13.241 -2.248 -2.219 1.00 89.88 97 ASP A O 1
ATOM 797 N N . LEU A 1 98 ? 11.166 -2.899 -1.592 1.00 90.62 98 LEU A N 1
ATOM 798 C CA . LEU A 1 98 ? 11.032 -3.992 -2.564 1.00 90.62 98 LEU A CA 1
ATOM 799 C C . LEU A 1 98 ? 11.043 -3.473 -4.008 1.00 90.62 98 LEU A C 1
ATOM 801 O O . LEU A 1 98 ? 11.822 -3.955 -4.830 1.00 90.62 98 LEU A O 1
ATOM 805 N N . VAL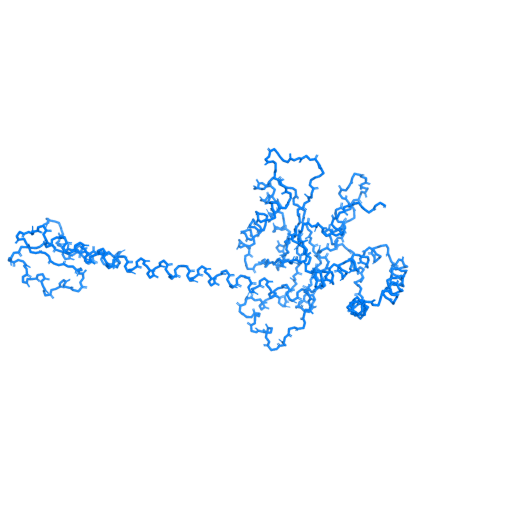 A 1 99 ? 10.234 -2.457 -4.328 1.00 90.62 99 VAL A N 1
ATOM 806 C CA . VAL A 1 99 ? 10.157 -1.923 -5.703 1.00 90.62 99 VAL A CA 1
ATOM 807 C C . VAL A 1 99 ? 11.386 -1.112 -6.102 1.00 90.62 99 VAL A C 1
ATOM 809 O O . VAL A 1 99 ? 11.726 -1.035 -7.279 1.00 90.62 99 VAL A O 1
ATOM 812 N N . LYS A 1 100 ? 12.105 -0.521 -5.143 1.00 85.50 100 LYS A N 1
ATOM 813 C CA . LYS A 1 100 ? 13.400 0.121 -5.415 1.00 85.50 100 LYS A CA 1
ATOM 814 C C . LYS A 1 100 ? 14.525 -0.906 -5.580 1.00 85.50 100 LYS A C 1
ATOM 816 O O . LYS A 1 100 ? 15.620 -0.535 -5.998 1.00 85.50 100 LYS A O 1
ATOM 821 N N . GLY A 1 101 ? 14.271 -2.183 -5.279 1.00 76.94 101 GLY A N 1
ATOM 822 C CA . GLY A 1 101 ? 15.266 -3.250 -5.333 1.00 76.94 101 GLY A CA 1
ATOM 823 C C . GLY A 1 101 ? 16.428 -3.008 -4.372 1.00 76.94 101 GLY A C 1
ATOM 824 O O . GLY A 1 101 ? 17.575 -3.311 -4.707 1.00 76.94 101 GLY A O 1
ATOM 825 N N . LYS A 1 102 ? 16.159 -2.407 -3.204 1.00 77.00 102 LYS A N 1
ATOM 826 C CA . LYS A 1 102 ? 17.199 -2.210 -2.190 1.00 77.00 102 LYS A CA 1
ATOM 827 C C . LYS A 1 102 ? 17.679 -3.564 -1.683 1.00 77.00 102 LYS A C 1
ATOM 829 O O . LYS A 1 102 ? 16.890 -4.488 -1.499 1.00 77.00 102 LYS A O 1
ATOM 834 N N . GLN A 1 103 ? 18.979 -3.665 -1.414 1.00 69.00 103 GLN A N 1
ATOM 835 C CA . GLN A 1 103 ? 19.548 -4.842 -0.763 1.00 69.00 103 GLN A CA 1
ATOM 836 C C . GLN A 1 103 ? 19.107 -4.870 0.703 1.00 69.00 103 GLN A C 1
ATOM 838 O O . GLN A 1 103 ? 19.756 -4.310 1.582 1.00 69.00 103 GLN A O 1
ATOM 843 N N . LEU A 1 104 ? 17.960 -5.493 0.951 1.00 71.75 104 LEU A N 1
ATOM 844 C CA . LEU A 1 104 ? 17.504 -5.826 2.291 1.00 71.75 104 LEU A CA 1
ATOM 845 C C . LEU A 1 104 ? 18.273 -7.065 2.782 1.00 71.75 104 LEU A C 1
ATOM 847 O O . LEU A 1 104 ? 18.549 -7.963 1.979 1.00 71.75 104 LEU A O 1
ATOM 851 N N . PRO A 1 105 ? 18.606 -7.163 4.082 1.00 71.31 105 PRO A N 1
ATOM 852 C CA . PRO A 1 105 ? 19.165 -8.387 4.640 1.00 71.31 105 PRO A CA 1
ATOM 853 C C . PRO A 1 105 ? 18.240 -9.566 4.321 1.00 71.31 105 PRO A C 1
ATOM 855 O O . PRO A 1 105 ? 17.060 -9.531 4.675 1.00 71.31 105 PRO A O 1
ATOM 858 N N . ILE A 1 106 ? 18.763 -10.606 3.664 1.00 63.53 106 ILE A N 1
ATOM 859 C CA . ILE A 1 106 ? 17.970 -11.747 3.164 1.00 63.53 106 ILE A CA 1
ATOM 860 C C . ILE A 1 106 ? 17.174 -12.419 4.297 1.00 63.53 106 ILE A C 1
ATOM 862 O O . ILE A 1 106 ? 16.051 -12.865 4.083 1.00 63.53 106 ILE A O 1
ATOM 866 N N . SER A 1 107 ? 17.708 -12.418 5.521 1.00 69.12 107 SER A N 1
ATOM 867 C CA . SER A 1 107 ? 17.038 -12.942 6.718 1.00 69.12 107 SER A CA 1
ATOM 868 C C . SER A 1 107 ? 15.781 -12.164 7.130 1.00 69.12 107 SER A C 1
ATOM 870 O O . SER A 1 107 ? 14.897 -12.742 7.752 1.00 69.12 107 SER A O 1
ATOM 872 N N . SER A 1 108 ? 15.677 -10.881 6.775 1.00 77.44 108 SER A N 1
ATOM 873 C CA . SER A 1 108 ? 14.586 -9.994 7.210 1.00 77.44 108 SER A CA 1
ATOM 874 C C . SER A 1 108 ? 13.366 -10.004 6.287 1.00 77.44 108 SER A C 1
ATOM 876 O O . SER A 1 108 ? 12.272 -9.626 6.706 1.00 77.44 108 SER A O 1
ATOM 878 N N . ILE A 1 109 ? 13.528 -10.441 5.033 1.00 81.69 109 ILE A N 1
ATOM 879 C CA . ILE A 1 109 ? 12.439 -10.438 4.049 1.00 81.69 109 ILE A CA 1
ATOM 880 C C . ILE A 1 109 ? 11.327 -11.421 4.455 1.00 81.69 109 ILE A C 1
ATOM 882 O O . ILE A 1 109 ? 10.185 -10.977 4.533 1.00 81.69 109 ILE A O 1
ATOM 886 N N . PRO A 1 110 ? 11.599 -12.700 4.796 1.00 87.50 110 PRO A N 1
ATOM 887 C CA . PRO A 1 110 ? 10.536 -13.650 5.140 1.00 87.50 110 PRO A CA 1
ATOM 888 C C . PRO A 1 110 ? 9.726 -13.246 6.377 1.00 87.50 110 PRO A C 1
ATOM 890 O O . PRO A 1 110 ? 8.527 -13.494 6.441 1.00 87.50 110 PRO A O 1
ATOM 893 N N . GLU A 1 111 ? 10.371 -12.625 7.368 1.00 87.94 111 GLU A N 1
ATOM 894 C CA . GLU A 1 111 ? 9.692 -12.133 8.570 1.00 87.94 111 GLU A CA 1
ATOM 895 C C . GLU A 1 111 ? 8.733 -10.987 8.237 1.00 87.94 111 GLU A C 1
ATOM 897 O O . GLU A 1 111 ? 7.576 -11.021 8.646 1.00 87.94 111 GLU A O 1
ATOM 902 N N . ARG A 1 112 ? 9.179 -10.014 7.432 1.00 89.31 112 ARG A N 1
ATOM 903 C CA . ARG A 1 112 ? 8.341 -8.889 6.998 1.00 89.31 112 ARG A CA 1
ATOM 904 C C . ARG A 1 112 ? 7.220 -9.318 6.057 1.00 89.31 112 ARG A C 1
ATOM 906 O O . ARG A 1 112 ? 6.122 -8.790 6.160 1.00 89.31 112 ARG A O 1
ATOM 913 N N . VAL A 1 113 ? 7.474 -10.280 5.170 1.00 91.50 113 VAL A N 1
ATOM 914 C CA . VAL A 1 113 ? 6.443 -10.848 4.289 1.00 91.50 113 VAL A CA 1
ATOM 915 C C . VAL A 1 113 ? 5.306 -11.441 5.121 1.00 91.50 113 VAL A C 1
ATOM 917 O O . VAL A 1 113 ? 4.158 -11.086 4.874 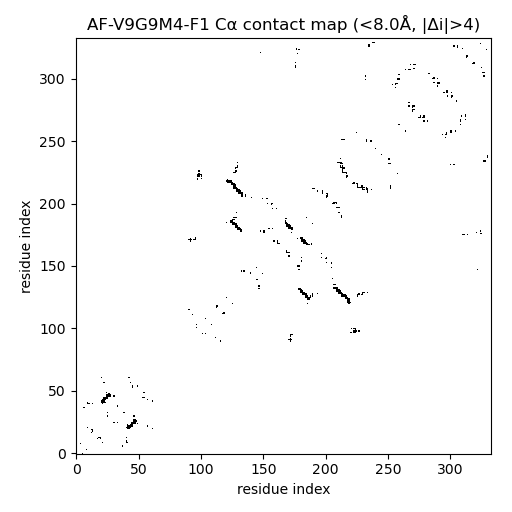1.00 91.50 113 VAL A O 1
ATOM 920 N N . ARG A 1 114 ? 5.624 -12.227 6.159 1.00 90.62 114 ARG A N 1
ATOM 921 C CA . ARG A 1 114 ? 4.619 -12.762 7.091 1.00 90.62 114 ARG A CA 1
ATOM 922 C C . ARG A 1 114 ? 3.951 -11.678 7.932 1.00 90.62 114 ARG A C 1
ATOM 924 O O . ARG A 1 114 ? 2.742 -11.696 8.092 1.00 90.62 114 ARG A O 1
ATOM 931 N N . LEU A 1 115 ? 4.719 -10.717 8.453 1.00 89.25 115 LEU A N 1
ATOM 932 C CA . LEU A 1 115 ? 4.185 -9.608 9.257 1.00 89.25 115 LEU A CA 1
ATOM 933 C C . LEU A 1 115 ? 3.149 -8.770 8.488 1.00 89.25 115 LEU A C 1
ATOM 935 O O . LEU A 1 115 ? 2.222 -8.224 9.086 1.00 89.25 115 LEU A O 1
ATOM 939 N N . PHE A 1 116 ? 3.329 -8.636 7.173 1.00 92.00 116 PHE A N 1
ATOM 940 C CA . PHE A 1 116 ? 2.491 -7.810 6.305 1.00 92.00 116 PHE A CA 1
ATOM 941 C C . PHE A 1 116 ? 1.479 -8.596 5.460 1.00 92.00 116 PHE A C 1
ATOM 943 O O . PHE A 1 116 ? 0.848 -7.991 4.584 1.00 92.00 116 PHE A O 1
ATOM 950 N N . ASP A 1 117 ? 1.328 -9.899 5.717 1.00 90.62 117 ASP A N 1
ATOM 951 C CA . ASP A 1 117 ? 0.439 -10.820 4.998 1.00 90.62 117 ASP A CA 1
ATOM 952 C C . ASP A 1 117 ? 0.681 -10.830 3.475 1.00 90.62 117 ASP A C 1
ATOM 954 O O . ASP A 1 117 ? -0.241 -10.767 2.657 1.00 90.62 117 ASP A O 1
ATOM 958 N N . LEU A 1 118 ? 1.957 -10.863 3.076 1.00 93.00 118 LEU A N 1
ATOM 959 C CA . LEU A 1 118 ? 2.385 -10.790 1.676 1.00 93.00 118 LEU A CA 1
ATOM 960 C C . LEU A 1 118 ? 2.787 -12.147 1.073 1.00 93.00 118 LEU A C 1
ATOM 962 O O . LEU A 1 118 ? 3.239 -12.179 -0.069 1.00 93.00 118 LEU A O 1
ATOM 966 N N . ASP A 1 119 ? 2.619 -13.268 1.782 1.00 92.00 119 ASP A N 1
ATOM 967 C CA . ASP A 1 119 ? 3.079 -14.591 1.322 1.00 92.00 119 ASP A CA 1
ATOM 968 C C . ASP A 1 119 ? 2.494 -14.975 -0.051 1.00 92.00 119 ASP A C 1
ATOM 970 O O . ASP A 1 119 ? 3.227 -15.326 -0.979 1.00 92.00 119 ASP A O 1
ATOM 974 N N . ALA A 1 120 ? 1.181 -14.793 -0.235 1.00 91.25 120 ALA A N 1
ATOM 975 C CA . ALA A 1 120 ? 0.499 -15.085 -1.500 1.00 91.25 120 ALA A CA 1
ATOM 976 C C . ALA A 1 120 ? 0.986 -14.213 -2.675 1.00 91.25 120 ALA A C 1
ATOM 978 O O . ALA A 1 120 ? 0.888 -14.607 -3.839 1.00 91.25 120 ALA A O 1
ATOM 979 N N . TRP A 1 121 ? 1.537 -13.033 -2.385 1.00 93.19 121 TRP A N 1
ATOM 980 C CA . TRP A 1 121 ? 1.940 -12.049 -3.389 1.00 93.19 121 TRP A CA 1
ATOM 981 C C . TRP A 1 121 ? 3.251 -12.410 -4.089 1.00 93.19 121 TRP A C 1
ATOM 983 O O . TRP A 1 121 ? 3.537 -11.896 -5.170 1.00 93.19 121 TRP A O 1
ATOM 993 N N . GLN A 1 122 ? 4.042 -13.313 -3.504 1.00 88.31 122 GLN A N 1
ATOM 994 C CA . GLN A 1 122 ? 5.239 -13.847 -4.146 1.00 88.31 122 GLN A CA 1
ATOM 995 C C . GLN A 1 122 ? 4.897 -14.875 -5.236 1.00 88.31 122 GLN A C 1
ATOM 997 O O . GLN A 1 122 ? 5.611 -14.992 -6.234 1.00 88.31 122 GLN A O 1
ATOM 1002 N N . GLU A 1 123 ? 3.823 -15.639 -5.040 1.00 89.12 123 GLU A N 1
ATOM 1003 C CA . GLU A 1 123 ? 3.482 -16.795 -5.875 1.00 89.12 123 GLU A CA 1
ATOM 1004 C C . GLU A 1 123 ? 2.548 -16.455 -7.037 1.00 89.12 123 GLU A C 1
ATOM 1006 O O . GLU A 1 123 ? 2.491 -17.192 -8.028 1.00 89.12 123 GLU A O 1
ATOM 1011 N N . GLN A 1 124 ? 1.834 -15.339 -6.944 1.00 92.50 124 GLN A N 1
ATOM 1012 C CA . GLN A 1 124 ? 0.890 -14.897 -7.961 1.00 92.50 124 GLN A CA 1
ATOM 1013 C C . GLN A 1 124 ? 1.478 -13.800 -8.847 1.00 92.50 124 GLN A C 1
ATOM 1015 O O . GLN A 1 124 ? 2.474 -13.153 -8.519 1.00 92.50 124 GLN A O 1
ATOM 1020 N N . GLU A 1 125 ? 0.845 -13.606 -9.999 1.00 94.62 125 GLU A N 1
ATOM 1021 C CA . GLU A 1 125 ? 1.101 -12.428 -10.815 1.00 94.62 125 GLU A CA 1
ATOM 1022 C C . GLU A 1 125 ? 0.448 -11.205 -10.175 1.00 94.62 125 GLU A C 1
ATOM 1024 O O . GLU A 1 125 ? -0.722 -11.231 -9.779 1.00 94.62 125 GLU A O 1
ATOM 1029 N N . VAL A 1 126 ? 1.213 -10.122 -10.109 1.00 95.88 126 VAL A N 1
ATOM 1030 C CA . VAL A 1 126 ? 0.768 -8.828 -9.606 1.00 95.88 126 VAL A CA 1
ATOM 1031 C C . VAL A 1 126 ? 0.948 -7.762 -10.676 1.00 95.88 126 VAL A C 1
ATOM 1033 O O . VAL A 1 126 ? 1.880 -7.816 -11.477 1.00 95.88 126 VAL A O 1
ATOM 1036 N N . CYS A 1 127 ? 0.062 -6.774 -10.690 1.00 95.19 127 CYS A N 1
ATOM 1037 C CA . CYS A 1 127 ? 0.171 -5.596 -11.544 1.00 95.19 127 CYS A CA 1
ATOM 1038 C C . CYS A 1 127 ? 0.390 -4.360 -10.680 1.00 95.19 127 CYS A C 1
ATOM 1040 O O . CYS A 1 127 ? -0.309 -4.154 -9.690 1.00 95.19 127 CYS A O 1
ATOM 1042 N N . PHE A 1 128 ? 1.324 -3.507 -11.087 1.00 95.75 128 PHE A N 1
ATOM 1043 C CA . PHE A 1 128 ? 1.496 -2.205 -10.457 1.00 95.75 128 PHE A CA 1
ATOM 1044 C C . PHE A 1 128 ? 0.544 -1.193 -11.083 1.00 95.75 128 PHE A C 1
ATOM 1046 O O . PHE A 1 128 ? 0.347 -1.184 -12.297 1.00 95.75 128 PHE A O 1
ATOM 1053 N N . VAL A 1 129 ? -0.032 -0.328 -10.261 1.00 95.12 129 VAL A N 1
ATOM 1054 C CA . VAL A 1 129 ? -0.909 0.763 -10.687 1.00 95.12 129 VAL A CA 1
ATOM 1055 C C . VAL A 1 129 ? -0.289 2.065 -10.205 1.00 95.12 129 VAL A C 1
ATOM 1057 O O . VAL A 1 129 ? 0.154 2.148 -9.062 1.00 95.12 129 VAL A O 1
ATOM 1060 N N . THR A 1 130 ? -0.219 3.072 -11.070 1.00 94.19 130 THR A N 1
ATOM 1061 C CA . THR A 1 130 ? 0.249 4.413 -10.700 1.00 94.19 130 THR A CA 1
ATOM 1062 C C . THR A 1 130 ? -0.863 5.409 -10.955 1.00 94.19 130 THR A C 1
ATOM 1064 O O . THR A 1 130 ? -1.340 5.523 -12.080 1.00 94.19 130 THR A O 1
ATOM 1067 N N . ALA A 1 131 ? -1.267 6.124 -9.911 1.00 92.25 131 ALA A N 1
ATOM 1068 C CA . ALA A 1 131 ? -2.229 7.209 -9.985 1.00 92.25 131 ALA A CA 1
ATOM 1069 C C . ALA A 1 131 ? -1.508 8.535 -9.742 1.00 92.25 131 ALA A C 1
ATOM 1071 O O . ALA A 1 131 ? -0.738 8.659 -8.791 1.00 92.25 131 ALA A O 1
ATOM 1072 N N . GLY A 1 132 ? -1.757 9.517 -10.597 1.00 88.56 132 GLY A N 1
ATOM 1073 C CA . GLY A 1 132 ? -1.175 10.848 -10.502 1.00 88.56 132 GLY A CA 1
ATOM 1074 C C . GLY A 1 132 ? -2.218 11.912 -10.800 1.00 88.56 132 GLY A C 1
ATOM 1075 O O . GLY A 1 132 ? -3.142 11.694 -11.586 1.00 88.56 132 GLY A O 1
ATOM 1076 N N . MET A 1 133 ? -2.062 13.061 -10.157 1.00 82.88 133 MET A N 1
ATOM 1077 C CA . MET A 1 133 ? -2.865 14.244 -10.441 1.00 82.88 133 MET A CA 1
ATOM 1078 C C . MET A 1 133 ? -2.333 14.917 -11.705 1.00 82.88 133 MET A C 1
ATOM 1080 O O . MET A 1 133 ? -1.126 15.139 -11.809 1.00 82.88 133 MET A O 1
ATOM 1084 N N . GLN A 1 134 ? -3.205 15.252 -12.654 1.00 72.19 134 GLN A N 1
ATOM 1085 C CA . GLN A 1 134 ? -2.806 16.107 -13.765 1.00 72.19 134 GLN A CA 1
ATOM 1086 C C . GLN A 1 134 ? -2.930 17.571 -13.338 1.00 72.19 134 GLN A C 1
ATOM 1088 O O . GLN A 1 134 ? -3.969 17.987 -12.821 1.00 72.19 134 GLN A O 1
ATOM 1093 N N . ASP A 1 135 ? -1.880 18.363 -13.566 1.00 60.81 135 ASP A N 1
ATOM 1094 C CA . ASP A 1 135 ? -1.994 19.816 -13.488 1.00 60.81 135 ASP A CA 1
ATOM 1095 C C . ASP A 1 135 ? -2.962 20.243 -14.593 1.00 60.81 135 ASP A C 1
ATOM 1097 O O . ASP A 1 135 ? -2.624 20.225 -15.781 1.00 60.81 135 ASP A O 1
ATOM 1101 N N . ALA A 1 136 ? -4.203 20.555 -14.210 1.00 50.59 136 ALA A N 1
ATOM 1102 C CA . ALA A 1 136 ? -5.185 21.096 -15.131 1.00 50.59 136 ALA A CA 1
ATOM 1103 C C . ALA A 1 136 ? -4.550 22.305 -15.827 1.00 50.59 136 ALA A C 1
ATOM 1105 O O . ALA A 1 136 ? -4.090 23.244 -15.170 1.00 50.59 136 ALA A O 1
ATOM 1106 N N . LYS A 1 137 ? -4.486 22.266 -17.163 1.00 47.69 137 LYS A N 1
ATOM 1107 C CA . LYS A 1 137 ? -4.106 23.426 -17.967 1.00 47.69 137 LYS A CA 1
ATOM 1108 C C . LYS A 1 137 ? -5.067 24.559 -17.618 1.00 47.69 137 LYS A C 1
ATOM 1110 O O . LYS A 1 137 ? -6.194 24.552 -18.086 1.00 47.69 137 LYS A O 1
ATOM 1115 N N . GLN A 1 138 ? -4.597 25.477 -16.778 1.00 44.31 138 GLN A N 1
ATOM 1116 C CA . GLN A 1 138 ? -5.132 26.815 -16.548 1.00 44.31 138 GLN A CA 1
ATOM 1117 C C . GLN A 1 138 ? -6.662 26.914 -16.555 1.00 44.31 138 GLN A C 1
ATOM 1119 O O . GLN A 1 138 ? -7.255 27.392 -17.507 1.00 44.31 138 GLN A O 1
ATOM 1124 N N . GLU A 1 139 ? -7.269 26.568 -15.431 1.00 45.31 139 GLU A N 1
ATOM 1125 C CA . GLU A 1 139 ? -8.210 27.460 -14.758 1.00 45.31 139 GLU A CA 1
ATOM 1126 C C . GLU A 1 139 ? -8.172 27.064 -13.277 1.00 45.31 139 GLU A C 1
ATOM 1128 O O . GLU A 1 139 ? -8.249 25.871 -12.964 1.00 45.31 139 GLU A O 1
ATOM 1133 N N . PRO A 1 140 ? -7.941 28.000 -12.337 1.00 47.78 140 PRO A N 1
ATOM 1134 C CA . PRO A 1 140 ? -8.100 27.671 -10.931 1.00 47.78 140 PRO A CA 1
ATOM 1135 C C . PRO A 1 140 ? -9.512 27.112 -10.760 1.00 47.78 140 PRO A C 1
ATOM 1137 O O . PRO A 1 140 ? -10.475 27.758 -11.168 1.00 47.78 140 PRO A O 1
ATOM 1140 N N . SER A 1 141 ? -9.641 25.917 -10.167 1.00 49.81 141 SER A N 1
ATOM 1141 C CA . SER A 1 141 ? -10.952 25.451 -9.696 1.00 49.81 141 SER A CA 1
ATOM 1142 C C . SER A 1 141 ? -11.623 26.605 -8.941 1.00 49.81 141 SER A C 1
ATOM 1144 O O . SER A 1 141 ? -10.910 27.369 -8.283 1.00 49.81 141 SER A O 1
ATOM 1146 N N . GLU A 1 142 ? -12.951 26.732 -8.982 1.00 49.66 142 GLU A N 1
ATOM 1147 C CA . GLU A 1 142 ? -13.685 27.820 -8.304 1.00 49.66 142 GLU A CA 1
ATOM 1148 C C . GLU A 1 142 ? -13.293 28.007 -6.815 1.00 49.66 142 GLU A C 1
ATOM 1150 O O . GLU A 1 142 ? -13.521 29.064 -6.234 1.00 49.66 142 GLU A O 1
ATOM 1155 N N . LEU A 1 143 ? -12.643 27.005 -6.200 1.00 55.50 143 LEU A N 1
ATOM 1156 C CA . LEU A 1 143 ? -12.110 27.012 -4.835 1.00 55.50 143 LEU A CA 1
ATOM 1157 C C . LEU A 1 143 ? -10.647 27.487 -4.662 1.00 55.50 143 LEU A C 1
ATOM 1159 O O . LEU A 1 143 ? -10.145 27.461 -3.539 1.00 55.50 143 LEU A O 1
ATOM 1163 N N . GLY A 1 144 ? -9.929 27.892 -5.715 1.00 54.09 144 GLY A N 1
ATOM 1164 C CA . GLY A 1 144 ? -8.587 28.491 -5.608 1.00 54.09 144 GLY A CA 1
ATOM 1165 C C . GLY A 1 144 ? -7.480 27.581 -5.048 1.00 54.09 144 GLY A C 1
ATOM 1166 O O . GLY A 1 144 ? -6.447 28.083 -4.605 1.00 54.09 144 GLY A O 1
ATOM 1167 N N . ARG A 1 145 ? -7.671 26.254 -5.034 1.00 61.47 145 ARG A N 1
ATOM 1168 C CA . ARG A 1 145 ? -6.676 25.310 -4.497 1.00 61.47 145 ARG A CA 1
ATOM 1169 C C . ARG A 1 145 ? -5.567 25.016 -5.505 1.00 61.47 145 ARG A C 1
ATOM 1171 O O . ARG A 1 145 ? -5.849 24.726 -6.665 1.00 61.47 145 ARG A O 1
ATOM 1178 N N . THR A 1 146 ? -4.311 25.044 -5.061 1.00 63.59 146 THR A N 1
ATOM 1179 C CA . THR A 1 146 ? -3.163 24.649 -5.897 1.00 63.59 146 THR A CA 1
ATOM 1180 C C . THR A 1 146 ? -3.005 23.120 -5.934 1.00 63.59 146 THR A C 1
ATOM 1182 O O . THR A 1 146 ? -3.370 22.448 -4.964 1.00 63.59 146 THR A O 1
ATOM 1185 N N . PRO A 1 147 ? -2.406 22.533 -6.990 1.00 65.00 147 PRO A N 1
ATOM 1186 C CA . PRO A 1 147 ? -2.136 21.090 -7.062 1.00 65.00 147 PRO A CA 1
ATOM 1187 C C . PRO A 1 147 ? -1.367 20.548 -5.847 1.00 65.00 147 PRO A C 1
ATOM 1189 O O . PRO A 1 147 ? -1.627 19.446 -5.370 1.00 65.00 147 PRO A O 1
ATOM 1192 N N . VAL A 1 148 ? -0.474 21.361 -5.272 1.00 68.88 148 VAL A N 1
ATOM 1193 C CA . VAL A 1 148 ? 0.270 21.035 -4.045 1.00 68.88 148 VAL A CA 1
ATOM 1194 C C . VAL A 1 148 ? -0.660 20.870 -2.837 1.00 68.88 148 VAL A C 1
ATOM 1196 O O . VAL A 1 148 ? -0.476 19.941 -2.054 1.00 68.88 148 VAL A O 1
ATOM 1199 N N . GLN A 1 149 ? -1.680 21.722 -2.696 1.00 76.19 149 GLN A N 1
ATOM 1200 C CA . GLN A 1 149 ? -2.644 21.652 -1.588 1.00 76.19 149 GLN A CA 1
ATOM 1201 C C . GLN A 1 149 ? -3.550 20.419 -1.667 1.00 76.19 149 GLN A C 1
ATOM 1203 O O . GLN A 1 149 ? -4.076 19.974 -0.648 1.00 76.19 149 GLN A O 1
ATOM 1208 N N . LEU A 1 150 ? -3.727 19.855 -2.862 1.00 81.56 150 LEU A N 1
ATOM 1209 C CA . LEU A 1 150 ? -4.579 18.690 -3.084 1.00 81.56 150 LEU A CA 1
ATOM 1210 C C . LEU A 1 150 ? -3.836 17.355 -2.950 1.00 81.56 150 LEU A C 1
ATOM 1212 O O . LEU A 1 150 ? -4.493 16.317 -2.909 1.00 81.56 150 LEU A O 1
ATOM 1216 N N . ARG A 1 151 ? -2.506 17.363 -2.772 1.00 83.94 151 ARG A N 1
ATOM 1217 C CA . ARG A 1 151 ? -1.709 16.140 -2.571 1.00 83.94 151 ARG A CA 1
ATOM 1218 C C . ARG A 1 151 ? -2.166 15.338 -1.357 1.00 83.94 151 ARG A C 1
ATOM 1220 O O . ARG A 1 151 ? -2.468 14.161 -1.497 1.00 83.94 151 ARG A O 1
ATOM 1227 N N . LEU A 1 152 ? -2.253 15.962 -0.180 1.00 86.56 152 LEU A N 1
ATOM 1228 C CA . LEU A 1 152 ? -2.678 15.268 1.044 1.00 86.56 152 LEU A CA 1
ATOM 1229 C C . LEU A 1 152 ? -4.116 14.723 0.927 1.00 86.56 152 LEU A C 1
ATOM 1231 O O . LEU A 1 152 ? -4.305 13.532 1.174 1.00 86.56 152 LEU A O 1
ATOM 1235 N N . PRO A 1 153 ? -5.119 15.510 0.481 1.00 90.38 153 PRO A N 1
ATOM 1236 C CA . PRO A 1 153 ? -6.449 14.975 0.189 1.00 90.38 153 PRO A CA 1
ATOM 1237 C C . PRO A 1 153 ? -6.438 13.800 -0.796 1.00 90.38 153 PRO A C 1
ATOM 1239 O O . PRO A 1 153 ? -7.105 12.795 -0.560 1.00 90.38 153 PRO A O 1
ATOM 1242 N N . PHE A 1 154 ? -5.652 13.888 -1.872 1.00 91.12 154 PHE A N 1
ATOM 1243 C CA . PHE A 1 154 ? -5.516 12.811 -2.850 1.00 91.12 154 PHE A CA 1
ATOM 1244 C C . PHE A 1 154 ? -4.921 11.544 -2.233 1.00 91.12 154 PHE A C 1
ATOM 1246 O O . PHE A 1 154 ? -5.464 10.454 -2.422 1.00 91.12 154 PHE A O 1
ATOM 1253 N N . GLN A 1 155 ? -3.868 11.681 -1.425 1.00 91.88 155 GLN A N 1
ATOM 1254 C CA . GLN A 1 155 ? -3.292 10.576 -0.665 1.00 91.88 155 GLN A CA 1
ATOM 1255 C C . GLN A 1 155 ? -4.326 9.945 0.275 1.00 91.88 155 GLN A C 1
ATOM 1257 O O . GLN A 1 155 ? -4.422 8.721 0.327 1.00 91.88 155 GLN A O 1
ATOM 1262 N N . MET A 1 156 ? -5.119 10.740 0.998 1.00 91.75 156 MET A N 1
ATOM 1263 C CA . MET A 1 156 ? -6.155 10.229 1.906 1.00 91.75 156 MET A CA 1
ATOM 1264 C C . MET A 1 156 ? -7.218 9.415 1.163 1.00 91.75 156 MET A C 1
ATOM 1266 O O . MET A 1 156 ? -7.498 8.286 1.562 1.00 91.75 156 MET A O 1
ATOM 1270 N N . VAL A 1 157 ? -7.738 9.939 0.048 1.00 93.88 157 VAL A N 1
ATOM 1271 C CA . VAL A 1 157 ? -8.722 9.235 -0.792 1.00 93.88 157 VAL A CA 1
ATOM 1272 C C . VAL A 1 157 ? -8.140 7.929 -1.340 1.00 93.88 157 VAL A C 1
ATOM 1274 O O . VAL A 1 157 ? -8.793 6.888 -1.292 1.00 93.88 157 VAL A O 1
ATOM 1277 N N . CYS A 1 158 ? -6.886 7.944 -1.801 1.00 95.12 158 CYS A N 1
ATOM 1278 C CA . CYS A 1 158 ? -6.207 6.736 -2.268 1.00 95.12 158 CYS A CA 1
ATOM 1279 C C . CYS A 1 158 ? -6.116 5.661 -1.174 1.00 95.12 158 CYS A C 1
ATOM 1281 O O . CYS A 1 158 ? -6.370 4.486 -1.445 1.00 95.12 158 CYS A O 1
ATOM 1283 N N . HIS A 1 159 ? -5.782 6.052 0.058 1.00 94.06 159 HIS A N 1
ATOM 1284 C CA . HIS A 1 159 ? -5.719 5.129 1.189 1.00 94.06 159 HIS A CA 1
ATOM 1285 C C . HIS A 1 159 ? -7.082 4.555 1.556 1.00 94.06 159 HIS A C 1
ATOM 1287 O O . HIS A 1 159 ? -7.190 3.347 1.750 1.00 94.06 159 HIS A O 1
ATOM 1293 N N . GLU A 1 160 ? -8.106 5.400 1.642 1.00 94.19 160 GLU A N 1
ATOM 1294 C CA . GLU A 1 160 ? -9.466 4.979 1.977 1.00 94.19 160 GLU A CA 1
ATOM 1295 C C . GLU A 1 160 ? -9.987 3.953 0.965 1.00 94.19 160 GLU A C 1
ATOM 1297 O O . GLU A 1 160 ? -10.475 2.882 1.333 1.00 94.19 160 GLU A O 1
ATOM 1302 N N . ILE A 1 161 ? -9.797 4.222 -0.327 1.00 94.75 161 ILE A N 1
ATOM 1303 C CA . ILE A 1 161 ? -10.239 3.311 -1.383 1.00 94.75 161 ILE A CA 1
ATOM 1304 C C . ILE A 1 161 ? -9.417 2.019 -1.343 1.00 94.75 161 ILE A C 1
ATOM 1306 O O . ILE A 1 161 ? -10.002 0.938 -1.389 1.00 94.75 161 ILE A O 1
ATOM 1310 N N . ALA A 1 162 ? -8.091 2.086 -1.183 1.00 94.94 162 ALA A N 1
ATOM 1311 C CA . ALA A 1 162 ? -7.247 0.893 -1.072 1.00 94.94 162 ALA A CA 1
ATOM 1312 C C . ALA A 1 162 ? -7.627 0.001 0.125 1.00 94.94 162 ALA A C 1
ATOM 1314 O O . ALA A 1 162 ? -7.621 -1.223 -0.003 1.00 94.94 162 ALA A O 1
ATOM 1315 N N . GLN A 1 163 ? -8.035 0.582 1.259 1.00 91.44 163 GLN A N 1
ATOM 1316 C CA . GLN A 1 163 ? -8.486 -0.175 2.435 1.00 91.44 163 GLN A CA 1
ATOM 1317 C C . GLN A 1 163 ? -9.723 -1.039 2.147 1.00 91.44 163 GLN A C 1
ATOM 1319 O O . GLN A 1 163 ? -9.818 -2.163 2.650 1.00 91.44 163 GLN A O 1
ATOM 1324 N N . THR A 1 164 ? -10.632 -0.585 1.275 1.00 94.19 164 THR A N 1
ATOM 1325 C CA . THR A 1 164 ? -11.787 -1.405 0.855 1.00 94.19 164 THR A CA 1
ATOM 1326 C C . THR A 1 164 ? -11.382 -2.658 0.066 1.00 94.19 164 THR A C 1
ATOM 1328 O O . THR A 1 164 ? -12.146 -3.619 0.013 1.00 94.19 164 THR A O 1
ATOM 1331 N N . TYR A 1 165 ? -10.158 -2.687 -0.472 1.00 94.00 165 TYR A N 1
ATOM 1332 C CA . TYR A 1 165 ? -9.572 -3.805 -1.214 1.00 94.00 165 TYR A CA 1
ATOM 1333 C C . TYR A 1 165 ? -8.339 -4.404 -0.514 1.00 94.00 165 TYR A C 1
ATOM 1335 O O . TYR A 1 165 ? -7.532 -5.038 -1.186 1.00 94.00 165 TYR A O 1
ATOM 1343 N N . HIS A 1 166 ? -8.173 -4.255 0.806 1.00 87.81 166 HIS A N 1
ATOM 1344 C CA . HIS A 1 166 ? -6.940 -4.609 1.544 1.00 87.81 166 HIS A CA 1
ATOM 1345 C C . HIS A 1 166 ? -6.363 -6.019 1.279 1.00 87.81 166 HIS A C 1
ATOM 1347 O O . HIS A 1 166 ? -5.155 -6.222 1.407 1.00 87.81 166 HIS A O 1
ATOM 1353 N N . GLN A 1 167 ? -7.200 -6.990 0.893 1.00 91.31 167 GLN A N 1
ATOM 1354 C CA . GLN A 1 167 ? -6.770 -8.347 0.521 1.00 91.31 167 GLN A CA 1
ATOM 1355 C C . GLN A 1 167 ? -6.133 -8.429 -0.874 1.00 91.31 167 GLN A C 1
ATOM 1357 O O . GLN A 1 167 ? -5.314 -9.306 -1.125 1.00 91.31 167 GLN A O 1
ATOM 1362 N N . THR A 1 168 ? -6.520 -7.536 -1.789 1.00 95.19 168 THR A N 1
ATOM 1363 C CA . THR A 1 168 ? -6.136 -7.585 -3.210 1.00 95.19 168 THR A CA 1
ATOM 1364 C C . THR A 1 168 ? -5.397 -6.350 -3.718 1.00 95.19 168 THR A C 1
ATOM 1366 O O . THR A 1 168 ? -4.881 -6.375 -4.833 1.00 95.19 168 THR A O 1
ATOM 1369 N N . ILE A 1 169 ? -5.311 -5.287 -2.914 1.00 97.00 169 ILE A N 1
ATOM 1370 C CA . ILE A 1 169 ? -4.591 -4.052 -3.221 1.00 97.00 169 ILE A CA 1
ATOM 1371 C C . ILE A 1 169 ? -3.693 -3.692 -2.039 1.00 97.00 169 ILE A C 1
ATOM 1373 O O . ILE A 1 169 ? -4.162 -3.548 -0.912 1.00 97.00 169 ILE A O 1
ATOM 1377 N N . GLN A 1 170 ? -2.404 -3.501 -2.313 1.00 96.38 170 GLN A N 1
ATOM 1378 C CA . GLN A 1 170 ? -1.481 -2.821 -1.409 1.00 96.38 170 GLN A CA 1
ATOM 1379 C C . GLN A 1 170 ? -1.167 -1.436 -1.951 1.00 96.38 170 GLN A C 1
ATOM 1381 O O . GLN A 1 170 ? -1.008 -1.274 -3.156 1.00 96.38 170 GLN A O 1
ATOM 1386 N N . ILE A 1 171 ? -1.060 -0.449 -1.070 1.00 96.69 171 ILE A N 1
ATOM 1387 C CA . ILE A 1 171 ? -0.716 0.934 -1.407 1.00 96.69 171 ILE A CA 1
ATOM 1388 C C . ILE A 1 171 ? 0.666 1.264 -0.853 1.00 96.69 171 ILE A C 1
ATOM 1390 O O . ILE A 1 171 ? 1.055 0.715 0.175 1.00 96.69 171 ILE A O 1
ATOM 1394 N N . PHE A 1 172 ? 1.404 2.132 -1.537 1.00 95.38 172 PHE A N 1
ATOM 1395 C CA . PHE A 1 172 ? 2.617 2.749 -1.015 1.00 95.38 172 PHE A CA 1
ATOM 1396 C C . PHE A 1 172 ? 2.875 4.100 -1.686 1.00 95.38 172 PHE A C 1
ATOM 1398 O O . PHE A 1 172 ? 2.486 4.342 -2.833 1.00 95.38 172 PHE A O 1
ATOM 1405 N N . HIS A 1 173 ? 3.569 4.974 -0.966 1.00 90.88 173 HIS A N 1
ATOM 1406 C CA . HIS A 1 173 ? 4.018 6.270 -1.462 1.00 90.88 173 HIS A CA 1
ATOM 1407 C C . HIS A 1 173 ? 5.532 6.270 -1.731 1.00 90.88 173 HIS A C 1
ATOM 1409 O O . HIS A 1 173 ? 6.320 5.798 -0.909 1.00 90.88 173 HIS A O 1
ATOM 1415 N N . ASP A 1 174 ? 5.951 6.823 -2.874 1.00 89.44 174 ASP A N 1
ATOM 1416 C CA . ASP A 1 174 ? 7.361 7.077 -3.190 1.00 89.44 174 ASP A CA 1
ATOM 1417 C C . ASP A 1 174 ? 7.665 8.571 -2.986 1.00 89.44 174 ASP A C 1
ATOM 1419 O O . ASP A 1 174 ? 7.233 9.394 -3.794 1.00 89.44 174 ASP A O 1
ATOM 1423 N N . PRO A 1 175 ? 8.427 8.959 -1.943 1.00 83.31 175 PRO A N 1
ATOM 1424 C CA . PRO A 1 175 ? 8.748 10.362 -1.680 1.00 83.31 175 PRO A CA 1
ATOM 1425 C C . PRO A 1 175 ? 9.509 11.063 -2.808 1.00 83.31 175 PRO A C 1
ATOM 1427 O O . PRO A 1 175 ? 9.502 12.290 -2.858 1.00 83.31 175 PRO A O 1
ATOM 1430 N N . ALA A 1 176 ? 10.157 10.312 -3.709 1.00 75.88 176 ALA A N 1
ATOM 1431 C CA . ALA A 1 176 ? 10.773 10.890 -4.902 1.00 75.88 176 ALA A CA 1
ATOM 1432 C C . ALA A 1 176 ? 9.726 11.504 -5.851 1.00 75.88 176 ALA A C 1
ATOM 1434 O O . ALA A 1 176 ? 10.052 12.397 -6.630 1.00 75.88 176 ALA A O 1
ATOM 1435 N N . TYR A 1 177 ? 8.470 11.050 -5.765 1.00 78.38 177 TYR A N 1
ATOM 1436 C CA . TYR A 1 177 ? 7.376 11.403 -6.664 1.00 78.38 177 TYR A CA 1
ATOM 1437 C C . TYR A 1 177 ? 6.110 11.786 -5.868 1.00 78.38 177 TYR A C 1
ATOM 1439 O O . TYR A 1 177 ? 5.093 11.102 -5.945 1.00 78.38 177 TYR A O 1
ATOM 1447 N N . PRO A 1 178 ? 6.116 12.913 -5.130 1.00 71.50 178 PRO A N 1
ATOM 1448 C CA . PRO A 1 178 ? 5.067 13.257 -4.158 1.00 71.50 178 PRO A CA 1
ATOM 1449 C C . PRO A 1 178 ? 3.679 13.545 -4.760 1.00 71.50 178 PRO A C 1
ATOM 1451 O O . PRO A 1 178 ? 2.706 13.698 -4.026 1.00 71.50 178 PRO A O 1
ATOM 1454 N N . GLY A 1 179 ? 3.579 13.676 -6.087 1.00 77.88 179 GLY A N 1
ATOM 1455 C CA . GLY A 1 179 ? 2.310 13.814 -6.813 1.00 77.88 179 GLY A CA 1
ATOM 1456 C C . GLY A 1 179 ? 1.656 12.481 -7.188 1.00 77.88 179 GLY A C 1
ATOM 1457 O O . GLY A 1 179 ? 0.600 12.487 -7.821 1.00 77.88 179 GLY A O 1
ATOM 1458 N N . PHE A 1 180 ? 2.281 11.358 -6.830 1.00 88.00 180 PHE A N 1
ATOM 1459 C CA . PHE A 1 180 ? 1.862 10.026 -7.239 1.00 88.00 180 PHE A CA 1
ATOM 1460 C C . PHE A 1 180 ? 1.534 9.135 -6.054 1.00 88.00 180 PHE A C 1
ATOM 1462 O O . PHE A 1 180 ? 2.161 9.200 -4.998 1.00 88.00 180 PHE A O 1
ATOM 1469 N N . MET A 1 181 ? 0.574 8.249 -6.287 1.00 93.94 181 MET A N 1
ATOM 1470 C CA . MET A 1 181 ? 0.282 7.112 -5.431 1.00 93.94 181 MET A CA 1
ATOM 1471 C C . MET A 1 181 ? 0.442 5.829 -6.226 1.00 93.94 181 MET A C 1
ATOM 1473 O O . MET A 1 181 ? 0.014 5.734 -7.381 1.00 93.94 181 MET A O 1
ATOM 1477 N N . HIS A 1 182 ? 1.064 4.839 -5.597 1.00 96.31 182 HIS A N 1
ATOM 1478 C CA . HIS A 1 182 ? 1.360 3.568 -6.228 1.00 96.31 182 HIS A CA 1
ATOM 1479 C C . HIS A 1 182 ? 0.641 2.442 -5.510 1.00 96.31 182 HIS A C 1
ATOM 1481 O O . HIS A 1 182 ? 0.470 2.449 -4.290 1.00 96.31 182 HIS A O 1
ATOM 1487 N N . PHE A 1 183 ? 0.233 1.456 -6.295 1.00 97.38 183 PHE A N 1
ATOM 1488 C CA . PHE A 1 183 ? -0.484 0.304 -5.795 1.00 97.38 183 PHE A CA 1
ATOM 1489 C C . PHE A 1 183 ? 0.062 -0.969 -6.418 1.00 97.38 183 PHE A C 1
ATOM 1491 O O . PHE A 1 183 ? 0.536 -0.970 -7.555 1.00 97.38 183 PHE A O 1
ATOM 1498 N N . VAL A 1 184 ? -0.044 -2.059 -5.674 1.00 96.94 184 VAL A N 1
ATOM 1499 C CA . VAL A 1 184 ? 0.202 -3.417 -6.147 1.00 96.94 184 VAL A CA 1
ATOM 1500 C C . VAL A 1 184 ? -1.124 -4.147 -6.084 1.00 96.94 184 VAL A C 1
ATOM 1502 O O . VAL A 1 184 ? -1.744 -4.205 -5.024 1.00 96.94 184 VAL A O 1
ATOM 1505 N N . ALA A 1 185 ? -1.562 -4.683 -7.214 1.00 96.81 185 ALA A N 1
ATOM 1506 C CA . ALA A 1 185 ? -2.811 -5.410 -7.346 1.00 96.81 185 ALA A CA 1
ATOM 1507 C C . ALA A 1 185 ? -2.546 -6.880 -7.654 1.00 96.81 185 ALA A C 1
ATOM 1509 O O . ALA A 1 185 ? -1.708 -7.197 -8.497 1.00 96.81 185 ALA A O 1
ATOM 1510 N N . ILE A 1 186 ? -3.293 -7.765 -7.006 1.00 94.81 186 ILE A N 1
ATOM 1511 C CA . ILE A 1 186 ? -3.239 -9.219 -7.189 1.00 94.81 186 ILE A CA 1
ATOM 1512 C C . ILE A 1 186 ? -4.617 -9.733 -7.620 1.00 94.81 186 ILE A C 1
ATOM 1514 O O . ILE A 1 186 ? -5.642 -9.103 -7.355 1.00 94.81 186 ILE A O 1
ATOM 1518 N N . GLY A 1 187 ? -4.659 -10.873 -8.311 1.00 88.25 187 GLY A N 1
ATOM 1519 C CA . GLY A 1 187 ? -5.925 -11.529 -8.657 1.00 88.25 187 GLY A CA 1
ATOM 1520 C C . GLY A 1 187 ? -6.763 -10.799 -9.715 1.00 88.25 187 GLY A C 1
ATOM 1521 O O . GLY A 1 187 ? -7.973 -10.991 -9.777 1.00 88.25 187 GLY A O 1
ATOM 1522 N N . GLY A 1 188 ? -6.150 -9.953 -10.549 1.00 88.69 188 GLY A N 1
ATOM 1523 C CA . GLY A 1 188 ? -6.845 -9.304 -11.668 1.00 88.69 188 GLY A CA 1
ATOM 1524 C C . GLY A 1 188 ? -7.710 -8.093 -11.290 1.00 88.69 188 GLY A C 1
ATOM 1525 O O . GLY A 1 188 ? -8.441 -7.578 -12.138 1.00 88.69 188 GLY A O 1
ATOM 1526 N N . THR A 1 189 ? -7.635 -7.608 -10.048 1.00 91.69 189 THR A N 1
ATOM 1527 C CA . THR A 1 189 ? -8.476 -6.510 -9.538 1.00 91.69 189 THR A CA 1
ATOM 1528 C C . THR A 1 189 ? -8.070 -5.118 -10.034 1.00 91.69 189 THR A C 1
ATOM 1530 O O . THR A 1 189 ? -8.839 -4.169 -9.878 1.00 91.69 189 THR A O 1
ATOM 1533 N N . GLN A 1 190 ? -6.910 -4.977 -10.687 1.00 93.38 190 GLN A N 1
ATOM 1534 C CA . GLN A 1 190 ? -6.307 -3.690 -11.050 1.00 93.38 190 GLN A CA 1
ATOM 1535 C C . GLN A 1 190 ? -7.216 -2.767 -11.870 1.00 93.38 190 GLN A C 1
ATOM 1537 O O . GLN A 1 190 ? -7.203 -1.561 -11.646 1.00 93.38 190 GLN A O 1
ATOM 1542 N N . ARG A 1 191 ? -8.013 -3.306 -12.805 1.00 92.31 191 ARG A N 1
ATOM 1543 C CA . ARG A 1 191 ? -8.890 -2.488 -13.666 1.00 92.31 191 ARG A CA 1
ATOM 1544 C C . ARG A 1 191 ? -10.085 -1.939 -12.898 1.00 92.31 191 ARG A C 1
ATOM 1546 O O . ARG A 1 191 ? -10.320 -0.738 -12.922 1.00 92.31 191 ARG A O 1
ATOM 1553 N N . VAL A 1 192 ? -10.777 -2.813 -12.168 1.00 93.88 192 VAL A N 1
ATOM 1554 C CA . VAL A 1 192 ? -11.933 -2.442 -11.337 1.00 93.88 192 VAL A CA 1
ATOM 1555 C C . VAL A 1 192 ? -11.513 -1.437 -10.265 1.00 93.88 192 VAL A C 1
ATOM 1557 O O . VAL A 1 192 ? -12.194 -0.439 -10.040 1.00 93.88 192 VAL A O 1
ATOM 1560 N N . PHE A 1 193 ? -10.362 -1.674 -9.633 1.00 95.75 193 PHE A N 1
ATOM 1561 C CA . PHE A 1 193 ? -9.790 -0.749 -8.663 1.00 95.75 193 PHE A CA 1
ATOM 1562 C C . PHE A 1 193 ? -9.456 0.611 -9.292 1.00 95.75 193 PHE A C 1
ATOM 1564 O O . PHE A 1 193 ? -9.858 1.637 -8.750 1.00 95.75 193 PHE A O 1
ATOM 1571 N N . ALA A 1 194 ? -8.771 0.636 -10.441 1.00 93.75 194 ALA A N 1
ATOM 1572 C CA . ALA A 1 194 ? -8.402 1.876 -11.122 1.00 93.75 194 ALA A CA 1
ATOM 1573 C C . ALA A 1 194 ? -9.630 2.703 -11.537 1.00 93.75 194 ALA A C 1
ATOM 1575 O O . ALA A 1 194 ? -9.671 3.906 -11.289 1.00 93.75 194 ALA A O 1
ATOM 1576 N N . GLU A 1 195 ? -10.654 2.073 -12.116 1.00 92.62 195 GLU A N 1
ATOM 1577 C CA . GLU A 1 195 ? -11.897 2.756 -12.498 1.00 92.62 195 GLU A CA 1
ATOM 1578 C C . GLU A 1 195 ? -12.583 3.392 -11.286 1.00 92.62 195 GLU A C 1
ATOM 1580 O O . GLU A 1 195 ? -12.944 4.572 -11.323 1.00 92.62 195 GLU A O 1
ATOM 1585 N N . ARG A 1 196 ? -12.691 2.646 -10.182 1.00 94.25 196 ARG A N 1
ATOM 1586 C CA . ARG A 1 196 ? -13.277 3.152 -8.939 1.00 94.25 196 ARG A CA 1
ATOM 1587 C C . ARG A 1 196 ? -12.454 4.283 -8.327 1.00 94.25 196 ARG A C 1
ATOM 1589 O O . ARG A 1 196 ? -13.030 5.291 -7.917 1.00 94.25 196 ARG A O 1
ATOM 1596 N N . LEU A 1 197 ? -11.128 4.139 -8.294 1.00 94.06 197 LEU A N 1
ATOM 1597 C CA . LEU A 1 197 ? -10.218 5.166 -7.791 1.00 94.06 197 LEU A CA 1
ATOM 1598 C C . LEU A 1 197 ? -10.389 6.468 -8.575 1.00 94.06 197 LEU A C 1
ATOM 1600 O O . LEU A 1 197 ? -10.561 7.522 -7.967 1.00 94.06 197 LEU A O 1
ATOM 1604 N N . LYS A 1 198 ? -10.417 6.391 -9.912 1.00 91.38 198 LYS A N 1
ATOM 1605 C CA . LYS A 1 198 ? -10.617 7.557 -10.779 1.00 91.38 198 LYS A CA 1
ATOM 1606 C C . LYS A 1 198 ? -11.962 8.230 -10.514 1.00 91.38 198 LYS A C 1
ATOM 1608 O O . LYS A 1 198 ? -12.012 9.438 -10.318 1.00 91.38 198 LYS A O 1
ATOM 1613 N N . GLN A 1 199 ? -13.047 7.458 -10.473 1.00 90.44 199 GLN A N 1
ATOM 1614 C CA . GLN A 1 199 ? -14.391 7.996 -10.246 1.00 90.44 199 GLN A CA 1
ATOM 1615 C C . GLN A 1 199 ? -14.517 8.702 -8.892 1.00 90.44 199 GLN A C 1
ATOM 1617 O O . GLN A 1 199 ? -15.000 9.832 -8.829 1.00 90.44 199 GLN A O 1
ATOM 1622 N N . GLN A 1 200 ? -14.069 8.062 -7.809 1.00 90.69 200 GLN A N 1
ATOM 1623 C CA . GLN A 1 200 ? -14.194 8.625 -6.464 1.00 90.69 200 GLN A CA 1
ATOM 1624 C C . GLN A 1 200 ? -13.252 9.812 -6.249 1.00 90.69 200 GLN A C 1
ATOM 1626 O O . GLN A 1 200 ? -13.679 10.828 -5.706 1.00 90.69 200 GLN A O 1
ATOM 1631 N N . ALA A 1 201 ? -12.004 9.736 -6.717 1.00 88.62 201 ALA A N 1
ATOM 1632 C CA . ALA A 1 201 ? -11.072 10.852 -6.590 1.00 88.62 201 ALA A CA 1
ATOM 1633 C C . ALA A 1 201 ? -11.542 12.083 -7.381 1.00 88.62 201 ALA A C 1
ATOM 1635 O O . ALA A 1 201 ? -11.538 13.186 -6.833 1.00 88.62 201 ALA A O 1
ATOM 1636 N N . ASN A 1 202 ? -12.041 11.896 -8.609 1.00 85.50 202 ASN A N 1
ATOM 1637 C CA . ASN A 1 202 ? -12.611 12.990 -9.397 1.00 85.50 202 ASN A CA 1
ATOM 1638 C C . ASN A 1 202 ? -13.864 13.571 -8.717 1.00 85.50 202 ASN A C 1
ATOM 1640 O O . ASN A 1 202 ? -14.008 14.788 -8.643 1.00 85.50 202 ASN A O 1
ATOM 1644 N N . SER A 1 203 ? -14.742 12.728 -8.157 1.00 86.19 203 SER A N 1
ATOM 1645 C CA . SER A 1 203 ? -15.961 13.186 -7.475 1.00 86.19 203 SER A CA 1
ATOM 1646 C C . SER A 1 203 ? -15.693 13.926 -6.162 1.00 86.19 203 SER A C 1
ATOM 1648 O O . SER A 1 203 ? -16.436 14.848 -5.838 1.00 86.19 203 SER A O 1
ATOM 1650 N N . TYR A 1 204 ? -14.696 13.511 -5.377 1.00 87.50 204 TYR A N 1
ATOM 1651 C CA . TYR A 1 204 ? -14.433 14.095 -4.056 1.00 87.50 204 TYR A CA 1
ATOM 1652 C C . TYR A 1 204 ? -13.524 15.317 -4.110 1.00 87.50 204 TYR A C 1
ATOM 1654 O O . TYR A 1 204 ? -13.676 16.230 -3.299 1.00 87.50 204 TYR A O 1
ATOM 1662 N N . LEU A 1 205 ? -12.564 15.333 -5.036 1.00 82.81 205 LEU A N 1
ATOM 1663 C CA . LEU A 1 205 ? -11.525 16.362 -5.082 1.00 82.81 205 LEU A CA 1
ATOM 1664 C C . LEU A 1 205 ? -11.683 17.324 -6.260 1.00 82.81 205 LEU A C 1
ATOM 1666 O O . LEU A 1 205 ? -10.998 18.344 -6.274 1.00 82.81 205 LEU A O 1
ATOM 1670 N N . ASN A 1 206 ? -12.587 17.036 -7.205 1.00 79.94 206 ASN A N 1
ATOM 1671 C CA . ASN A 1 206 ? -12.779 17.804 -8.439 1.00 79.94 206 ASN A CA 1
ATOM 1672 C C . ASN A 1 206 ? -11.459 18.023 -9.203 1.00 79.94 206 ASN A C 1
ATOM 1674 O O . ASN A 1 206 ? -11.145 19.124 -9.650 1.00 79.94 206 ASN A O 1
ATOM 1678 N N . ILE A 1 207 ? -10.656 16.962 -9.286 1.00 77.56 207 ILE A N 1
ATOM 1679 C CA . ILE A 1 207 ? -9.380 16.919 -10.006 1.00 77.56 207 ILE A CA 1
ATOM 1680 C C . ILE A 1 207 ? -9.470 15.904 -11.135 1.00 77.56 207 ILE A C 1
ATOM 1682 O O . ILE A 1 207 ? -10.255 14.962 -11.044 1.00 77.56 207 ILE A O 1
ATOM 1686 N N . ASP A 1 208 ? -8.635 16.058 -12.161 1.00 76.88 208 ASP A N 1
ATOM 1687 C CA . ASP A 1 208 ? -8.432 14.992 -13.136 1.00 76.88 208 ASP A CA 1
ATOM 1688 C C . ASP A 1 208 ? -7.309 14.066 -12.658 1.00 76.88 208 ASP A C 1
ATOM 1690 O O . ASP A 1 208 ? -6.132 14.442 -12.601 1.00 76.88 208 ASP A O 1
ATOM 1694 N N . VAL A 1 209 ? -7.691 12.856 -12.246 1.00 84.12 209 VAL A N 1
ATOM 1695 C CA . VAL A 1 209 ? -6.746 11.797 -11.892 1.00 84.12 209 VAL A CA 1
ATOM 1696 C C . VAL A 1 209 ? -6.486 10.918 -13.103 1.00 84.12 209 VAL A C 1
ATOM 1698 O O . VAL A 1 209 ? -7.388 10.282 -13.660 1.00 84.12 209 VAL A O 1
ATOM 1701 N N . GLN A 1 210 ? -5.210 10.796 -13.448 1.00 86.62 210 GLN A N 1
ATOM 1702 C CA . GLN A 1 210 ? -4.750 9.846 -14.442 1.00 86.62 210 GLN A CA 1
ATOM 1703 C C . GLN A 1 210 ? -4.172 8.610 -13.762 1.00 86.62 210 GLN A C 1
ATOM 1705 O O . GLN A 1 210 ? -3.360 8.714 -12.841 1.00 86.62 210 GLN A O 1
ATOM 1710 N N . ILE A 1 211 ? -4.575 7.433 -14.237 1.00 90.81 211 ILE A N 1
ATOM 1711 C CA . ILE A 1 211 ? -4.173 6.149 -13.668 1.00 90.81 211 ILE A CA 1
ATOM 1712 C C . ILE A 1 211 ? -3.649 5.258 -14.780 1.00 90.81 211 ILE A C 1
ATOM 1714 O O . ILE A 1 211 ? -4.354 5.015 -15.754 1.00 90.81 211 ILE A O 1
ATOM 1718 N N . SER A 1 212 ? -2.452 4.719 -14.587 1.00 89.31 212 SER A N 1
ATOM 1719 C CA . SER A 1 212 ? -1.849 3.728 -15.466 1.00 89.31 212 SER A CA 1
ATOM 1720 C C . SER A 1 212 ? -1.743 2.374 -14.771 1.00 89.31 212 SER A C 1
ATOM 1722 O O . SER A 1 212 ? -1.618 2.277 -13.547 1.00 89.31 212 SER A O 1
ATOM 1724 N N . ILE A 1 213 ? -1.748 1.311 -15.572 1.00 89.88 213 ILE A N 1
ATOM 1725 C CA . ILE A 1 213 ? -1.568 -0.065 -15.110 1.00 89.88 213 ILE A CA 1
ATOM 1726 C C . ILE A 1 213 ? -0.352 -0.648 -15.834 1.00 89.88 213 ILE A C 1
ATOM 1728 O O . ILE A 1 213 ? -0.292 -0.657 -17.064 1.00 89.88 213 ILE A O 1
ATOM 1732 N N . GLY A 1 214 ? 0.624 -1.113 -15.059 1.00 87.25 214 GLY A N 1
ATOM 1733 C CA . GLY A 1 214 ? 1.823 -1.786 -15.540 1.00 87.25 214 GLY A CA 1
ATOM 1734 C C . GLY A 1 214 ? 1.566 -3.226 -15.987 1.00 87.25 214 GLY A C 1
ATOM 1735 O O . GLY A 1 214 ? 0.459 -3.757 -15.894 1.00 87.25 214 GLY A O 1
ATOM 1736 N N . GLN A 1 215 ? 2.621 -3.872 -16.478 1.00 86.69 215 GLN A N 1
ATOM 1737 C CA . GLN A 1 215 ? 2.566 -5.272 -16.897 1.00 86.69 215 GLN A CA 1
ATOM 1738 C C . GLN A 1 215 ? 2.553 -6.221 -15.686 1.00 86.69 215 GLN A C 1
ATOM 1740 O O . GLN A 1 215 ? 3.099 -5.866 -14.636 1.00 86.69 215 GLN A O 1
ATOM 1745 N N . PRO A 1 216 ? 1.945 -7.416 -15.819 1.00 91.75 216 PRO A N 1
ATOM 1746 C CA . PRO A 1 216 ? 1.978 -8.419 -14.766 1.00 91.75 216 PRO A CA 1
ATOM 1747 C C . PRO A 1 216 ? 3.410 -8.913 -14.541 1.00 91.75 216 PRO A C 1
ATOM 1749 O O . PRO A 1 216 ? 4.128 -9.226 -15.492 1.00 91.75 216 PRO A O 1
ATOM 1752 N N . VAL A 1 217 ? 3.809 -8.994 -13.275 1.00 93.06 217 VAL A N 1
ATOM 1753 C CA . VAL A 1 217 ? 5.096 -9.543 -12.830 1.00 93.06 217 VAL A CA 1
ATOM 1754 C C . VAL A 1 217 ? 4.873 -10.541 -11.703 1.00 93.06 217 VAL A C 1
ATOM 1756 O O . VAL A 1 217 ? 3.894 -10.442 -10.968 1.00 93.06 217 VAL A O 1
ATOM 1759 N N . LYS A 1 218 ? 5.784 -11.503 -11.544 1.00 93.81 218 LYS A N 1
ATOM 1760 C CA . LYS A 1 218 ? 5.690 -12.543 -10.514 1.00 93.81 218 LYS A CA 1
ATOM 1761 C C . LYS A 1 218 ? 6.956 -12.591 -9.667 1.00 93.81 218 LYS A C 1
ATOM 1763 O O . LYS A 1 218 ? 8.061 -12.612 -10.204 1.00 93.81 218 LYS A O 1
ATOM 1768 N N . GLY A 1 219 ? 6.771 -12.662 -8.349 1.00 91.19 219 GLY A N 1
ATOM 1769 C CA . GLY A 1 219 ? 7.847 -12.715 -7.360 1.00 91.19 219 GLY A CA 1
ATOM 1770 C C . GLY A 1 219 ? 8.476 -11.353 -7.050 1.00 91.19 219 GLY A C 1
ATOM 1771 O O . GLY A 1 219 ? 8.605 -10.491 -7.919 1.00 91.19 219 GLY A O 1
ATOM 1772 N N . PHE A 1 220 ? 8.910 -11.168 -5.799 1.00 90.69 220 PHE A N 1
ATOM 1773 C CA . PHE A 1 220 ? 9.448 -9.891 -5.305 1.00 90.69 220 PHE A CA 1
ATOM 1774 C C . PHE A 1 220 ? 10.677 -9.384 -6.076 1.00 90.69 220 PHE A C 1
ATOM 1776 O O . PHE A 1 220 ? 10.882 -8.178 -6.172 1.00 90.69 220 PHE A O 1
ATOM 1783 N N . SER A 1 221 ? 11.476 -10.273 -6.673 1.00 87.31 221 SER A N 1
ATOM 1784 C CA . SER A 1 221 ? 12.618 -9.882 -7.512 1.00 87.31 221 SER A CA 1
ATOM 1785 C C . SER A 1 221 ? 12.204 -9.113 -8.772 1.00 87.31 221 SER A C 1
ATOM 1787 O O . SER A 1 221 ? 12.959 -8.262 -9.236 1.00 87.31 221 SER A O 1
ATOM 1789 N N . ALA A 1 222 ? 11.003 -9.367 -9.300 1.00 89.06 222 ALA A N 1
ATOM 1790 C CA . ALA A 1 222 ? 10.468 -8.708 -10.491 1.00 89.06 222 ALA A CA 1
ATOM 1791 C C . ALA A 1 222 ? 9.642 -7.447 -10.169 1.00 89.06 222 ALA A C 1
ATOM 1793 O O . ALA A 1 222 ? 9.232 -6.720 -11.074 1.00 89.06 222 ALA A O 1
ATOM 1794 N N . TRP A 1 223 ? 9.400 -7.142 -8.889 1.00 91.94 223 TRP A N 1
ATOM 1795 C CA . TRP A 1 223 ? 8.564 -6.005 -8.482 1.00 91.94 223 TRP A CA 1
ATOM 1796 C C . TRP A 1 223 ? 9.142 -4.653 -8.884 1.00 91.94 223 TRP A C 1
ATOM 1798 O O . TRP A 1 223 ? 8.395 -3.756 -9.267 1.00 91.94 223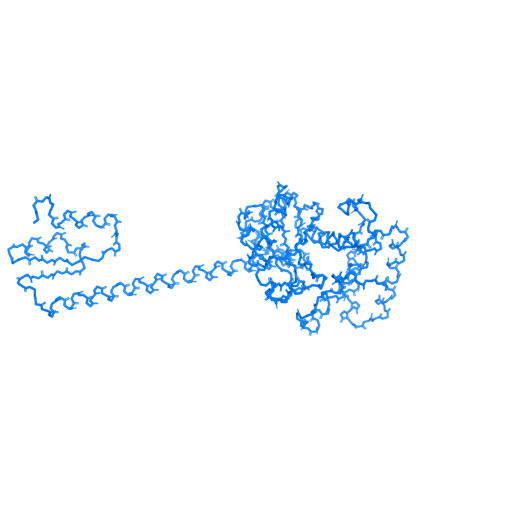 TRP A O 1
ATOM 1808 N N . LYS A 1 224 ? 10.471 -4.520 -8.872 1.00 89.25 224 LYS A N 1
ATOM 1809 C CA . LYS A 1 224 ? 11.157 -3.340 -9.408 1.00 89.25 224 LYS A CA 1
ATOM 1810 C C . LYS A 1 224 ? 10.815 -3.101 -10.876 1.00 89.25 224 LYS A C 1
ATOM 1812 O O . LYS A 1 224 ? 10.555 -1.969 -11.272 1.00 89.25 224 LYS A O 1
ATOM 1817 N N . GLU A 1 225 ? 10.789 -4.161 -11.676 1.00 86.06 225 GLU A N 1
ATOM 1818 C CA 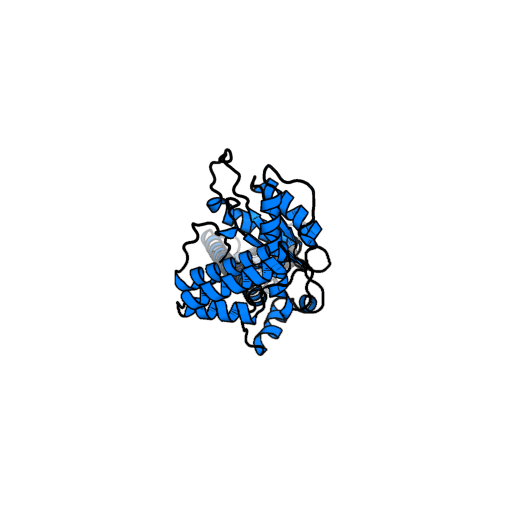. GLU A 1 225 ? 10.445 -4.085 -13.095 1.00 86.06 225 GLU A CA 1
ATOM 1819 C C . GLU A 1 225 ? 8.976 -3.682 -13.286 1.00 86.06 225 GLU A C 1
ATOM 1821 O O . GLU A 1 225 ? 8.682 -2.734 -14.013 1.00 86.06 225 GLU A O 1
ATOM 1826 N N . GLY A 1 226 ? 8.063 -4.337 -12.558 1.00 89.12 226 GLY A N 1
ATOM 1827 C CA . GLY A 1 226 ? 6.628 -4.045 -12.600 1.00 89.12 226 GLY A CA 1
ATOM 1828 C C . GLY A 1 226 ? 6.299 -2.602 -12.211 1.00 89.12 226 GLY A C 1
ATOM 1829 O O . GLY A 1 226 ? 5.548 -1.926 -12.916 1.00 89.12 226 GLY A O 1
ATOM 1830 N N . TYR A 1 227 ? 6.918 -2.104 -11.138 1.00 91.06 227 TYR A N 1
ATOM 1831 C CA . TYR A 1 227 ? 6.803 -0.714 -10.700 1.00 91.06 227 TYR A CA 1
ATOM 1832 C C . TYR A 1 227 ? 7.252 0.268 -11.788 1.00 91.06 227 TYR A C 1
ATOM 1834 O O . TYR A 1 227 ? 6.519 1.196 -12.140 1.00 91.06 227 TYR A O 1
ATOM 1842 N N . MET A 1 228 ? 8.422 0.024 -12.384 1.00 84.19 228 MET A N 1
ATOM 1843 C CA . MET A 1 228 ? 8.947 0.856 -13.466 1.00 84.19 228 MET A CA 1
ATOM 1844 C C . MET A 1 228 ? 8.036 0.855 -14.696 1.00 84.19 228 MET A C 1
ATOM 1846 O O . MET A 1 228 ? 7.854 1.904 -15.314 1.00 84.19 228 MET A O 1
ATOM 1850 N N . TYR A 1 229 ? 7.430 -0.284 -15.045 1.00 84.31 229 TYR A N 1
ATOM 1851 C CA . TYR A 1 229 ? 6.473 -0.350 -16.150 1.00 84.31 229 TYR A CA 1
ATOM 1852 C C . TYR A 1 229 ? 5.209 0.471 -15.896 1.00 84.31 229 TYR A C 1
ATOM 1854 O O . TYR A 1 229 ? 4.729 1.121 -16.824 1.00 84.31 229 TYR A O 1
ATOM 1862 N N . ALA A 1 230 ? 4.679 0.483 -14.670 1.00 87.56 230 ALA A N 1
ATOM 1863 C CA . ALA A 1 230 ? 3.508 1.296 -14.339 1.00 87.56 230 ALA A CA 1
ATOM 1864 C C . ALA A 1 230 ? 3.804 2.802 -14.456 1.00 87.56 230 ALA A C 1
ATOM 1866 O O . ALA A 1 230 ? 3.044 3.536 -15.092 1.00 87.56 230 ALA A O 1
ATOM 1867 N N . LEU A 1 231 ? 4.948 3.247 -13.927 1.00 85.06 231 LEU A N 1
ATOM 1868 C CA . LEU A 1 231 ? 5.425 4.628 -14.064 1.00 85.06 231 LEU A CA 1
ATOM 1869 C C . LEU A 1 231 ? 5.612 5.039 -15.533 1.00 85.06 231 LEU A C 1
ATOM 1871 O O . LEU A 1 231 ? 5.155 6.100 -15.957 1.00 85.06 231 LEU A O 1
ATOM 1875 N N . LEU A 1 232 ? 6.251 4.177 -16.330 1.00 79.56 232 LEU A N 1
ATOM 1876 C CA . LEU A 1 232 ? 6.447 4.391 -17.766 1.00 79.56 232 LEU A CA 1
ATOM 1877 C C . LEU A 1 232 ? 5.120 4.513 -18.517 1.00 79.56 232 LEU A C 1
ATOM 1879 O O . LEU A 1 232 ? 4.965 5.404 -19.352 1.00 79.56 232 LEU A O 1
ATOM 1883 N N . ALA A 1 233 ? 4.168 3.625 -18.223 1.00 80.06 233 ALA A N 1
ATOM 1884 C CA . ALA A 1 233 ? 2.849 3.647 -18.841 1.00 80.06 233 ALA A CA 1
ATOM 1885 C C . ALA A 1 233 ? 2.132 4.978 -18.572 1.00 80.06 233 ALA A C 1
ATOM 1887 O O . ALA A 1 233 ? 1.550 5.544 -19.495 1.00 80.06 233 ALA A O 1
ATOM 1888 N N . TRP A 1 234 ? 2.259 5.516 -17.354 1.00 82.00 234 TRP A N 1
ATOM 1889 C CA . TRP A 1 234 ? 1.694 6.819 -16.998 1.00 82.00 234 TRP A CA 1
ATOM 1890 C C . TRP A 1 234 ? 2.297 7.955 -17.835 1.00 82.00 234 TRP A C 1
ATOM 1892 O O . TRP A 1 234 ? 1.572 8.781 -18.388 1.00 82.00 234 TRP A O 1
ATOM 1902 N N . ASN A 1 235 ? 3.626 7.959 -18.011 1.00 74.19 235 ASN A N 1
ATOM 1903 C CA . ASN A 1 235 ? 4.310 8.977 -18.814 1.00 74.19 235 ASN A CA 1
ATOM 1904 C C . ASN A 1 235 ? 3.875 8.976 -20.287 1.00 74.19 235 ASN A C 1
ATOM 1906 O O . ASN A 1 235 ? 3.698 10.034 -20.891 1.00 74.19 235 ASN A O 1
ATOM 1910 N N . VAL A 1 236 ? 3.727 7.788 -20.877 1.00 69.25 236 VAL A N 1
ATOM 1911 C CA . VAL A 1 236 ? 3.356 7.641 -22.291 1.00 69.25 236 VAL A CA 1
ATOM 1912 C C . VAL A 1 236 ? 1.906 8.061 -22.521 1.00 69.25 236 VAL A C 1
ATOM 1914 O O . VAL A 1 236 ? 1.603 8.720 -23.514 1.00 69.25 236 VAL A O 1
ATOM 1917 N N . GLU A 1 237 ? 1.010 7.727 -21.596 1.00 65.94 237 GLU A N 1
ATOM 1918 C CA . GLU A 1 237 ? -0.411 8.038 -21.719 1.00 65.94 237 GLU A CA 1
ATOM 1919 C C . GLU A 1 237 ? -0.683 9.553 -21.653 1.00 65.94 237 GLU A C 1
ATOM 1921 O O . GLU A 1 237 ? -1.506 10.051 -22.413 1.00 65.94 237 GLU A O 1
ATOM 1926 N N . ILE A 1 238 ? 0.087 10.327 -20.876 1.00 57.84 238 ILE A N 1
ATOM 1927 C CA . ILE A 1 238 ? 0.034 11.807 -20.906 1.00 57.84 238 ILE A CA 1
ATOM 1928 C C . ILE A 1 238 ? 0.337 12.370 -22.288 1.00 57.84 238 ILE A C 1
ATOM 1930 O O . ILE A 1 238 ? -0.347 13.278 -22.761 1.00 57.84 238 ILE A O 1
ATOM 1934 N N . ARG A 1 239 ? 1.363 11.832 -22.955 1.00 54.75 239 ARG A N 1
ATOM 1935 C CA . ARG A 1 239 ? 1.780 12.310 -24.280 1.00 54.75 239 ARG A CA 1
ATOM 1936 C C . ARG A 1 239 ? 0.708 12.042 -25.340 1.00 54.75 239 ARG A C 1
ATOM 1938 O O . ARG A 1 239 ? 0.593 12.812 -26.289 1.00 54.75 239 ARG A O 1
ATOM 1945 N N . HIS A 1 240 ? -0.093 10.989 -25.168 1.00 51.47 240 HIS A N 1
ATOM 1946 C CA . HIS A 1 240 ? -1.200 10.644 -26.063 1.00 51.47 240 HIS A CA 1
ATOM 1947 C C . HIS A 1 240 ? -2.530 11.338 -25.731 1.00 51.47 240 HIS A C 1
ATOM 1949 O O . HIS A 1 240 ? -3.447 11.270 -26.541 1.00 51.47 240 HIS A O 1
ATOM 1955 N N . SER A 1 241 ? -2.645 12.039 -24.603 1.00 49.41 241 SER A N 1
ATOM 1956 C CA . SER A 1 241 ? -3.841 12.825 -24.251 1.00 49.41 241 SER A CA 1
ATOM 1957 C C . SER A 1 241 ? -3.736 14.307 -24.659 1.00 49.41 241 SER A C 1
ATOM 1959 O O . SER A 1 241 ? -4.628 15.100 -24.365 1.00 49.41 241 SER A O 1
ATOM 1961 N N . GLY A 1 242 ? -2.653 14.714 -25.337 1.00 46.31 242 GLY A N 1
ATOM 1962 C CA . GLY A 1 242 ? -2.455 16.080 -25.840 1.00 46.31 242 GLY A CA 1
ATOM 1963 C C . GLY A 1 242 ? -3.249 16.404 -27.124 1.00 46.31 242 GLY A C 1
ATOM 1964 O O . GLY A 1 242 ? -3.600 15.495 -27.882 1.00 46.31 242 GLY A O 1
ATOM 1965 N N . PRO A 1 243 ? -3.514 17.697 -27.417 1.00 31.48 243 PRO A N 1
ATOM 1966 C CA . PRO A 1 243 ? -4.249 18.123 -28.609 1.00 31.48 243 PRO A CA 1
ATOM 1967 C C . PRO A 1 243 ? -3.409 17.838 -29.865 1.00 31.48 243 PRO A C 1
ATOM 1969 O O . PRO A 1 243 ? -2.511 18.600 -30.211 1.00 31.48 243 PRO A O 1
ATOM 1972 N N . GLY A 1 244 ? -3.663 16.696 -30.507 1.00 38.91 244 GLY A N 1
ATOM 1973 C CA . GLY A 1 244 ? -2.911 16.208 -31.672 1.00 38.91 244 GLY A CA 1
ATOM 1974 C C . GLY A 1 244 ? -2.712 14.688 -31.731 1.00 38.91 244 GLY A C 1
ATOM 1975 O O . GLY A 1 244 ? -2.130 14.188 -32.692 1.00 38.91 244 GLY A O 1
ATOM 1976 N N . ALA A 1 245 ? -3.182 13.929 -30.737 1.00 36.78 245 ALA A N 1
ATOM 1977 C CA . ALA A 1 245 ? -3.003 12.483 -30.714 1.00 36.78 245 ALA A CA 1
ATOM 1978 C C . ALA A 1 245 ? -3.882 11.752 -31.746 1.00 36.78 245 ALA A C 1
ATOM 1980 O O . ALA A 1 245 ? -5.086 11.565 -31.574 1.00 36.78 245 ALA A O 1
ATOM 1981 N N . VAL A 1 246 ? -3.247 11.288 -32.823 1.00 29.11 246 VAL A N 1
ATOM 1982 C CA . VAL A 1 246 ? -3.824 10.323 -33.762 1.00 29.11 246 VAL A CA 1
ATOM 1983 C C . VAL A 1 246 ? -3.781 8.928 -33.133 1.00 29.11 246 VAL A C 1
ATOM 1985 O O . VAL A 1 246 ? -2.707 8.368 -32.942 1.00 29.11 246 VAL A O 1
ATOM 1988 N N . GLY A 1 247 ? -4.962 8.367 -32.868 1.00 31.19 247 GLY A N 1
ATOM 1989 C CA . GLY A 1 247 ? -5.253 6.932 -32.960 1.00 31.19 247 GLY A CA 1
ATOM 1990 C C . GLY A 1 247 ? -4.538 5.984 -31.989 1.00 31.19 247 GLY A C 1
ATOM 1991 O O . GLY A 1 247 ? -3.411 5.558 -32.221 1.00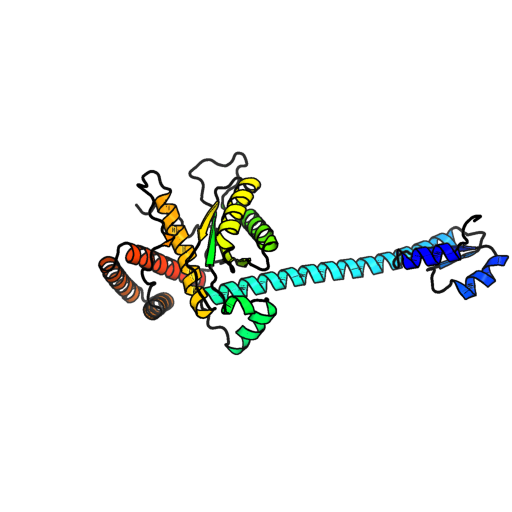 31.19 247 GLY A O 1
ATOM 1992 N N . GLY A 1 248 ? -5.292 5.555 -30.973 1.00 33.91 248 GLY A N 1
ATOM 1993 C CA . GLY A 1 248 ? -5.105 4.371 -30.128 1.00 33.91 248 GLY A CA 1
ATOM 1994 C C . GLY A 1 248 ? -4.035 3.357 -30.546 1.00 33.91 248 GLY A C 1
ATOM 1995 O O . GLY A 1 248 ? -4.285 2.438 -31.324 1.00 33.91 248 GLY A O 1
ATOM 1996 N N . ARG A 1 249 ? -2.875 3.432 -29.896 1.00 36.09 249 ARG A N 1
ATOM 1997 C CA . ARG A 1 249 ? -2.057 2.255 -29.600 1.00 36.09 249 ARG A CA 1
ATOM 1998 C C . ARG A 1 249 ? -1.838 2.220 -28.099 1.00 36.09 249 ARG A C 1
ATOM 2000 O O . ARG A 1 249 ? -1.120 3.037 -27.540 1.00 36.09 249 ARG A O 1
ATOM 2007 N N . THR A 1 250 ? -2.504 1.272 -27.458 1.00 38.22 250 THR A N 1
ATOM 2008 C CA . THR A 1 250 ? -2.323 0.889 -26.058 1.00 38.22 250 THR A CA 1
ATOM 2009 C C . THR A 1 250 ? -0.835 0.765 -25.718 1.00 38.22 250 THR A C 1
ATOM 2011 O O . THR A 1 250 ? -0.196 -0.224 -26.085 1.00 38.22 250 THR A O 1
ATOM 2014 N N . ALA A 1 251 ? -0.299 1.738 -24.975 1.00 42.81 251 ALA A N 1
ATOM 2015 C CA . ALA A 1 251 ? 1.062 1.737 -24.424 1.00 42.81 251 ALA A CA 1
ATOM 2016 C C . ALA A 1 251 ? 1.370 0.487 -23.566 1.00 42.81 251 ALA A C 1
ATOM 2018 O O . ALA A 1 251 ? 2.526 0.122 -23.365 1.00 42.81 251 ALA A O 1
ATOM 2019 N N . VAL A 1 252 ? 0.320 -0.213 -23.124 1.00 43.44 252 VAL A N 1
ATOM 2020 C CA . VAL A 1 252 ? 0.338 -1.437 -22.309 1.00 43.44 252 VAL A CA 1
ATOM 2021 C C . VAL A 1 252 ? 1.032 -2.631 -23.002 1.00 43.44 252 VAL A C 1
ATOM 2023 O O . VAL A 1 252 ? 1.522 -3.532 -22.322 1.00 43.44 252 VAL A O 1
ATOM 2026 N N . ALA A 1 253 ? 1.133 -2.655 -24.338 1.00 46.84 253 ALA A N 1
ATOM 2027 C CA . ALA A 1 253 ? 1.604 -3.835 -25.083 1.00 46.84 253 ALA A CA 1
ATOM 2028 C C . ALA A 1 253 ? 3.116 -3.876 -25.388 1.00 46.84 253 ALA A C 1
ATOM 2030 O O . ALA A 1 253 ? 3.617 -4.883 -25.890 1.00 46.84 253 ALA A O 1
ATOM 2031 N N . ASP A 1 254 ? 3.859 -2.806 -25.114 1.00 57.50 254 ASP A N 1
ATOM 2032 C CA . ASP A 1 254 ? 5.270 -2.725 -25.485 1.00 57.50 254 ASP A CA 1
ATOM 2033 C C . ASP A 1 254 ? 6.153 -3.488 -24.474 1.00 57.50 254 ASP A C 1
ATOM 2035 O O . ASP A 1 254 ? 6.154 -3.202 -23.276 1.00 57.50 254 ASP A O 1
ATOM 2039 N N . ARG A 1 255 ? 6.887 -4.503 -24.943 1.00 62.47 255 ARG A N 1
ATOM 2040 C CA . ARG A 1 255 ? 7.801 -5.345 -24.142 1.00 62.47 255 ARG A CA 1
ATOM 2041 C C . ARG A 1 255 ? 9.273 -4.992 -24.365 1.00 62.47 255 ARG A C 1
ATOM 2043 O O . ARG A 1 255 ? 10.152 -5.805 -24.095 1.00 62.47 255 ARG A O 1
ATOM 2050 N N . SER A 1 256 ? 9.554 -3.800 -24.897 1.00 67.44 256 SER A N 1
ATOM 2051 C CA . SER A 1 256 ? 10.930 -3.345 -25.095 1.00 67.44 256 SER A CA 1
ATOM 2052 C C . SER A 1 256 ? 11.706 -3.414 -23.772 1.00 67.44 256 SER A C 1
ATOM 2054 O O . SER A 1 256 ? 11.201 -2.922 -22.759 1.00 67.44 256 SER A O 1
ATOM 2056 N N . PRO A 1 257 ? 12.918 -3.991 -23.756 1.00 68.38 257 PRO A N 1
ATOM 2057 C CA . PRO A 1 257 ? 13.648 -4.221 -22.518 1.00 68.38 257 PRO A CA 1
ATOM 2058 C C . PRO A 1 257 ? 13.915 -2.907 -21.779 1.00 68.38 257 PRO A C 1
ATOM 2060 O O . PRO A 1 257 ? 14.043 -1.841 -22.389 1.00 68.38 257 PRO A O 1
ATOM 2063 N N . LEU A 1 258 ? 13.989 -2.981 -20.455 1.00 75.50 258 LEU A N 1
ATOM 2064 C CA . LEU A 1 258 ? 14.487 -1.898 -19.614 1.00 75.50 258 LEU A CA 1
ATOM 2065 C C . LEU A 1 258 ? 16.014 -1.767 -19.750 1.00 75.50 258 LEU A C 1
ATOM 2067 O O . LEU A 1 258 ? 16.687 -2.649 -20.283 1.00 75.50 258 LEU A O 1
ATOM 2071 N N . LEU A 1 259 ? 16.568 -0.637 -19.298 1.00 79.31 259 LEU A N 1
ATOM 2072 C CA . LEU A 1 259 ? 18.012 -0.451 -19.163 1.00 79.31 259 LEU A CA 1
ATOM 2073 C C . LEU A 1 259 ? 18.599 -1.610 -18.355 1.00 79.31 259 LEU A C 1
ATOM 2075 O O . LEU A 1 259 ? 18.084 -1.892 -17.268 1.00 79.31 259 LEU A O 1
ATOM 2079 N N . PRO A 1 260 ? 19.667 -2.255 -18.857 1.00 79.62 260 PRO A N 1
ATOM 2080 C CA . PRO A 1 260 ? 20.352 -3.296 -18.115 1.00 79.62 260 PRO A CA 1
ATOM 2081 C C . PRO A 1 260 ? 20.714 -2.818 -16.707 1.00 79.62 260 PRO A C 1
ATOM 2083 O O . PRO A 1 260 ? 21.090 -1.656 -16.495 1.00 79.62 260 PRO A O 1
ATOM 2086 N N . GLU A 1 261 ? 20.611 -3.718 -15.727 1.00 77.50 261 GLU A N 1
ATOM 2087 C CA . GLU A 1 261 ? 20.953 -3.384 -14.343 1.00 77.50 261 GLU A CA 1
ATOM 2088 C C . GLU A 1 261 ? 22.403 -2.921 -14.213 1.00 77.50 261 GLU A C 1
ATOM 2090 O O . GLU A 1 261 ? 22.694 -2.014 -13.438 1.00 77.50 261 GLU A O 1
ATOM 2095 N N . GLU A 1 262 ? 23.304 -3.527 -14.984 1.00 81.69 262 GLU A N 1
ATOM 2096 C CA . GLU A 1 262 ? 24.720 -3.181 -14.998 1.00 81.69 262 GLU A CA 1
ATOM 2097 C C . GLU A 1 262 ? 24.942 -1.745 -15.481 1.00 81.69 262 GLU A C 1
ATOM 2099 O O . GLU A 1 262 ? 25.561 -0.954 -14.766 1.00 81.69 262 GLU A O 1
ATOM 2104 N N . THR A 1 263 ? 24.336 -1.361 -16.611 1.00 83.25 263 THR A N 1
ATOM 2105 C CA . THR A 1 263 ? 24.353 0.025 -17.094 1.00 83.25 263 THR A CA 1
ATOM 2106 C C . THR A 1 263 ? 23.793 0.976 -16.038 1.00 83.25 263 THR A C 1
ATOM 2108 O O . THR A 1 263 ? 24.411 1.995 -15.731 1.00 83.25 263 THR A O 1
ATOM 2111 N N . SER A 1 264 ? 22.654 0.637 -15.428 1.00 82.75 264 SER A N 1
ATOM 2112 C CA . SER A 1 264 ? 22.025 1.475 -14.399 1.00 82.75 264 SER A CA 1
ATOM 2113 C C . SER A 1 264 ? 22.938 1.678 -13.183 1.00 82.75 264 SER A C 1
ATOM 2115 O O . SER A 1 264 ? 23.075 2.801 -12.698 1.00 82.75 264 SER A O 1
ATOM 2117 N N . ARG A 1 265 ? 23.626 0.623 -12.722 1.00 83.19 265 ARG A N 1
ATOM 2118 C CA . ARG A 1 265 ? 24.599 0.705 -11.618 1.00 83.19 265 ARG A CA 1
ATOM 2119 C C . ARG A 1 265 ? 25.810 1.559 -11.983 1.00 83.19 265 ARG A C 1
ATOM 2121 O O . ARG A 1 265 ? 26.277 2.335 -11.152 1.00 83.19 265 ARG A O 1
ATOM 2128 N N . ILE A 1 266 ? 26.324 1.435 -13.207 1.00 85.56 266 ILE A N 1
ATOM 2129 C CA . ILE A 1 266 ? 27.449 2.251 -13.683 1.00 85.56 266 ILE A CA 1
ATOM 2130 C C . ILE A 1 266 ? 27.040 3.726 -13.736 1.00 85.56 266 ILE A C 1
ATOM 2132 O O . ILE A 1 266 ? 27.757 4.569 -13.202 1.00 85.56 266 ILE A O 1
ATOM 2136 N N . LEU A 1 267 ? 25.865 4.035 -14.292 1.00 86.81 267 LEU A N 1
ATOM 2137 C CA . LEU A 1 267 ? 25.327 5.396 -14.344 1.00 86.81 267 LEU A CA 1
ATOM 2138 C C . LEU A 1 267 ? 25.162 6.002 -12.940 1.00 86.81 267 LEU A C 1
ATOM 2140 O O . LEU A 1 267 ? 25.613 7.123 -12.709 1.00 86.81 267 LEU A O 1
ATOM 2144 N N . GLN A 1 268 ? 24.603 5.250 -11.984 1.00 84.38 268 GLN A N 1
ATOM 2145 C CA . GLN A 1 268 ? 24.507 5.675 -10.579 1.00 84.38 268 GLN A CA 1
ATOM 2146 C C . GLN A 1 268 ? 25.883 5.927 -9.953 1.00 84.38 268 GLN A C 1
ATOM 2148 O O . GLN A 1 268 ? 26.074 6.919 -9.254 1.00 84.38 268 GLN A O 1
ATOM 2153 N N . LYS A 1 269 ? 26.864 5.058 -10.222 1.00 85.69 269 LYS A N 1
ATOM 2154 C CA . LYS A 1 269 ? 28.236 5.201 -9.718 1.00 85.69 269 LYS A CA 1
ATOM 2155 C C . LYS A 1 269 ? 28.952 6.416 -10.311 1.00 85.69 269 LYS A C 1
ATOM 2157 O O . LYS A 1 269 ? 29.748 7.041 -9.617 1.00 85.69 269 LYS A O 1
ATOM 2162 N N . CYS A 1 270 ? 28.695 6.753 -11.573 1.00 87.75 270 CYS A N 1
ATOM 2163 C CA . CYS A 1 270 ? 29.217 7.976 -12.182 1.00 87.75 270 CYS A CA 1
ATOM 2164 C C . CYS A 1 270 ? 28.594 9.220 -11.539 1.00 87.75 270 CYS A C 1
ATOM 2166 O O . CYS A 1 270 ? 29.330 10.142 -11.193 1.00 87.75 270 CYS A O 1
ATOM 2168 N N . LEU A 1 271 ? 27.273 9.219 -11.316 1.00 85.81 271 LEU A N 1
ATOM 2169 C CA . LEU A 1 271 ? 26.569 10.310 -10.632 1.00 85.81 271 LEU A CA 1
ATOM 2170 C C . LEU A 1 271 ? 27.090 10.519 -9.207 1.00 85.81 271 LEU A C 1
ATOM 2172 O O . LEU A 1 271 ? 27.433 11.642 -8.850 1.00 85.81 271 LEU A O 1
ATOM 2176 N N . SER A 1 272 ? 27.234 9.450 -8.419 1.00 83.56 272 SER A N 1
ATOM 2177 C CA . SER A 1 272 ? 27.705 9.554 -7.030 1.00 83.56 272 SER A CA 1
ATOM 2178 C C . SER A 1 272 ? 29.163 10.000 -6.905 1.00 83.56 272 SER A C 1
ATOM 2180 O O . SER A 1 272 ? 29.537 10.609 -5.907 1.00 83.56 272 SER A O 1
ATOM 2182 N N . LYS A 1 273 ? 29.990 9.729 -7.921 1.00 85.75 273 LYS A N 1
ATOM 2183 C CA . LYS A 1 273 ? 31.389 10.176 -7.992 1.00 85.75 273 LYS A CA 1
ATOM 2184 C C . LYS A 1 273 ? 31.575 11.538 -8.667 1.00 85.75 273 LYS A C 1
ATOM 2186 O O . LYS A 1 273 ? 32.704 12.015 -8.727 1.00 85.75 273 LYS A O 1
ATOM 2191 N N . GLY A 1 274 ? 30.512 12.138 -9.208 1.00 84.19 274 GLY A N 1
ATOM 2192 C CA . GLY A 1 274 ? 30.592 13.379 -9.982 1.00 84.19 274 GLY A CA 1
ATOM 2193 C C . GLY A 1 274 ? 31.298 13.243 -11.340 1.00 84.19 274 GLY A C 1
ATOM 2194 O O . GLY A 1 274 ? 31.687 14.248 -11.931 1.00 84.19 274 GLY A O 1
ATOM 2195 N N . ASP A 1 275 ? 31.466 12.025 -11.865 1.00 90.38 275 ASP A N 1
ATOM 2196 C CA . ASP A 1 275 ? 32.095 11.785 -13.169 1.00 90.38 275 ASP A CA 1
ATOM 2197 C C . ASP A 1 275 ? 31.093 12.017 -14.313 1.00 90.38 275 ASP A C 1
ATOM 2199 O O . ASP A 1 275 ? 30.535 11.092 -14.915 1.00 90.38 275 ASP A O 1
ATOM 2203 N N . LEU A 1 276 ? 30.847 13.296 -14.604 1.00 88.81 276 LEU A N 1
ATOM 2204 C CA . LEU A 1 276 ? 29.895 13.725 -15.630 1.00 88.81 276 LEU A CA 1
ATOM 2205 C C . LEU A 1 276 ? 30.364 13.410 -17.058 1.00 88.81 276 LEU A C 1
ATOM 2207 O O . LEU A 1 276 ? 29.534 13.300 -17.966 1.00 88.81 276 LEU A O 1
ATOM 2211 N N . VAL A 1 277 ? 31.674 13.262 -17.279 1.00 91.31 277 VAL A N 1
ATOM 2212 C CA . VAL A 1 277 ? 32.237 12.975 -18.606 1.00 91.31 277 VAL A CA 1
ATOM 2213 C C . VAL A 1 277 ? 31.879 11.552 -19.015 1.00 91.31 277 VAL A C 1
ATOM 2215 O O . VAL A 1 277 ? 31.263 11.358 -20.070 1.00 91.31 277 VAL A O 1
ATOM 2218 N N . THR A 1 278 ? 32.186 10.575 -18.157 1.00 90.00 278 THR A N 1
ATOM 2219 C CA . THR A 1 278 ? 31.836 9.169 -18.391 1.00 90.00 278 THR A CA 1
ATOM 2220 C C . THR A 1 278 ? 30.322 8.986 -18.431 1.00 90.00 278 THR A C 1
ATOM 2222 O O . THR A 1 278 ? 29.806 8.323 -19.330 1.00 90.00 278 THR A O 1
ATOM 2225 N N . PHE A 1 279 ? 29.586 9.654 -17.536 1.00 90.44 279 PHE A N 1
ATOM 2226 C CA . PHE A 1 279 ? 28.122 9.627 -17.527 1.00 90.44 279 PHE A CA 1
ATOM 2227 C C . PHE A 1 279 ? 27.518 10.073 -18.869 1.00 90.44 279 PHE A C 1
ATOM 2229 O O . PHE A 1 279 ? 26.690 9.371 -19.452 1.00 90.44 279 PHE A O 1
ATOM 2236 N N . ARG A 1 280 ? 27.971 11.211 -19.417 1.00 90.19 280 ARG A N 1
ATOM 2237 C CA . ARG A 1 280 ? 27.475 11.742 -20.699 1.00 90.19 280 ARG A CA 1
ATOM 2238 C C . ARG A 1 280 ? 27.809 10.828 -21.878 1.00 90.19 280 ARG A C 1
ATOM 2240 O O . ARG A 1 280 ? 27.005 10.717 -22.806 1.00 90.19 280 ARG A O 1
ATOM 2247 N N . LEU A 1 281 ? 28.989 10.207 -21.868 1.00 90.75 281 LEU A N 1
ATOM 2248 C CA . LEU A 1 281 ? 29.401 9.229 -22.878 1.00 90.75 281 LEU A CA 1
ATOM 2249 C C . LEU A 1 281 ? 28.488 7.999 -22.861 1.00 90.75 281 LEU A C 1
ATOM 2251 O O . LEU A 1 281 ? 27.935 7.650 -23.904 1.00 90.75 281 LEU A O 1
ATOM 2255 N N . MET A 1 282 ? 28.263 7.424 -21.678 1.00 88.81 282 MET A N 1
ATOM 2256 C CA . MET A 1 282 ? 27.407 6.250 -21.489 1.00 88.81 282 MET A CA 1
ATOM 2257 C C . MET A 1 282 ? 25.962 6.521 -21.911 1.00 88.81 282 MET A C 1
ATOM 2259 O O . MET A 1 282 ? 25.400 5.754 -22.686 1.00 88.81 282 MET A O 1
ATOM 2263 N N . ILE A 1 283 ? 25.377 7.654 -21.500 1.00 92.12 283 ILE A N 1
ATOM 2264 C CA . ILE A 1 283 ? 24.027 8.045 -21.938 1.00 92.12 283 ILE A CA 1
ATOM 2265 C C . ILE A 1 283 ? 23.950 8.128 -23.461 1.00 92.12 283 ILE A C 1
ATOM 2267 O O . ILE A 1 283 ? 23.019 7.609 -24.068 1.00 92.12 283 ILE A O 1
ATOM 2271 N N . ARG A 1 284 ? 24.919 8.787 -24.108 1.00 90.38 284 ARG A N 1
ATOM 2272 C CA . ARG A 1 284 ? 24.912 8.926 -25.570 1.00 90.38 284 ARG A CA 1
ATOM 2273 C C . ARG A 1 284 ? 24.995 7.580 -26.276 1.00 90.38 284 ARG A C 1
ATOM 2275 O O . ARG A 1 284 ? 24.360 7.424 -27.316 1.00 90.38 284 ARG A O 1
ATOM 2282 N N . GLN A 1 285 ? 25.784 6.649 -25.750 1.00 89.50 285 GLN A N 1
ATOM 2283 C CA . GLN A 1 285 ? 25.879 5.302 -26.296 1.00 89.50 285 GLN A CA 1
ATOM 2284 C C . GLN A 1 285 ? 24.549 4.555 -26.138 1.00 89.50 285 GLN A C 1
ATOM 2286 O O . GLN A 1 285 ? 23.980 4.125 -27.139 1.00 89.50 285 GLN A O 1
ATOM 2291 N N . GLU A 1 286 ? 24.003 4.512 -24.924 1.00 89.12 286 GLU A N 1
ATOM 2292 C CA . GLU A 1 286 ? 22.742 3.833 -24.608 1.00 89.12 286 GLU A CA 1
ATOM 2293 C C . GLU A 1 286 ? 21.559 4.385 -25.408 1.00 89.12 286 GLU A C 1
ATOM 2295 O O . GLU A 1 286 ? 20.765 3.627 -25.958 1.00 89.12 286 GLU A O 1
ATOM 2300 N N . LEU A 1 287 ? 21.449 5.710 -25.547 1.00 89.06 287 LEU A N 1
ATOM 2301 C CA . LEU A 1 287 ? 20.387 6.324 -26.346 1.00 89.06 287 LEU A CA 1
ATOM 2302 C C . LEU A 1 287 ? 20.541 6.015 -27.841 1.00 89.06 287 LEU A C 1
ATOM 2304 O O . LEU A 1 287 ? 19.543 5.797 -28.523 1.00 89.06 287 LEU A O 1
ATOM 2308 N N . ARG A 1 288 ? 21.772 5.950 -28.368 1.00 88.12 288 ARG A N 1
ATOM 2309 C CA . ARG A 1 288 ? 22.006 5.552 -29.768 1.00 88.12 288 ARG A CA 1
ATOM 2310 C C . ARG A 1 288 ? 21.654 4.089 -30.008 1.00 88.12 288 ARG A C 1
ATOM 2312 O O . ARG A 1 288 ? 21.056 3.781 -31.035 1.00 88.12 288 ARG A O 1
ATOM 2319 N N . GLU A 1 289 ? 22.024 3.201 -29.094 1.00 86.88 289 GLU A N 1
ATOM 2320 C CA . GLU A 1 289 ? 21.683 1.779 -29.176 1.00 86.88 289 GLU A CA 1
ATOM 2321 C C . GLU A 1 289 ? 20.170 1.571 -29.048 1.00 86.88 289 GLU A C 1
ATOM 2323 O O . GLU A 1 289 ? 19.563 0.909 -29.888 1.00 86.88 289 GLU A O 1
ATOM 2328 N N . ALA A 1 290 ? 19.531 2.233 -28.082 1.00 84.56 290 ALA A N 1
ATOM 2329 C CA . ALA A 1 290 ? 18.086 2.203 -27.894 1.00 84.56 290 ALA A CA 1
ATOM 2330 C C . ALA A 1 290 ? 17.323 2.699 -29.132 1.00 84.56 290 ALA A C 1
ATOM 2332 O O . ALA A 1 290 ? 16.373 2.045 -29.562 1.00 84.56 290 ALA A O 1
ATOM 2333 N N . ALA A 1 291 ? 17.773 3.801 -29.746 1.00 84.81 291 ALA A N 1
ATOM 2334 C CA . ALA A 1 291 ? 17.183 4.350 -30.967 1.00 84.81 291 ALA A CA 1
ATOM 2335 C C . ALA A 1 291 ? 17.274 3.395 -32.169 1.00 84.81 291 ALA A C 1
ATOM 2337 O O . ALA A 1 291 ? 16.401 3.426 -33.034 1.00 84.81 291 ALA A O 1
ATOM 2338 N N . ARG A 1 292 ? 18.308 2.543 -32.230 1.00 85.38 292 ARG A N 1
ATOM 2339 C CA . ARG A 1 292 ? 18.455 1.524 -33.284 1.00 85.38 292 ARG A CA 1
ATOM 2340 C C . ARG A 1 292 ? 17.501 0.346 -33.105 1.00 85.38 292 ARG A C 1
ATOM 2342 O O . ARG A 1 292 ? 17.137 -0.271 -34.099 1.00 85.38 292 ARG A O 1
ATOM 2349 N N . ILE A 1 293 ? 17.125 0.026 -31.866 1.00 82.81 293 ILE A N 1
ATOM 2350 C CA . ILE A 1 293 ? 16.233 -1.098 -31.557 1.00 82.81 293 ILE A CA 1
ATOM 2351 C C . ILE A 1 293 ? 14.778 -0.709 -31.830 1.00 82.81 293 ILE A C 1
ATOM 2353 O O . ILE A 1 293 ? 14.103 -1.361 -32.624 1.00 82.81 293 ILE A O 1
ATOM 2357 N N . SER A 1 294 ? 14.279 0.337 -31.166 1.00 79.25 294 SER A N 1
ATOM 2358 C CA . SER A 1 294 ? 12.918 0.839 -31.378 1.00 79.25 294 SER A CA 1
ATOM 2359 C C . SER A 1 294 ? 12.728 2.246 -30.785 1.00 79.25 294 SER A C 1
ATOM 2361 O O . SER A 1 294 ? 13.349 2.580 -29.771 1.00 79.25 294 SER A O 1
ATOM 2363 N N . PRO A 1 295 ? 11.814 3.071 -31.337 1.00 74.88 295 PRO A N 1
ATOM 2364 C CA . PRO A 1 295 ? 11.441 4.358 -30.732 1.00 74.88 295 PRO A CA 1
ATOM 2365 C C . PRO A 1 295 ? 10.949 4.208 -29.283 1.00 74.88 295 PRO A C 1
ATOM 2367 O O . PRO A 1 295 ? 11.283 4.994 -28.402 1.00 74.88 295 PRO A O 1
ATOM 2370 N N . SER A 1 296 ? 10.214 3.131 -29.029 1.00 71.62 296 SER A N 1
ATOM 2371 C CA . SER A 1 296 ? 9.773 2.674 -27.714 1.00 71.62 296 SER A CA 1
ATOM 2372 C C . SER A 1 296 ? 10.913 2.473 -26.709 1.00 71.62 296 SER A C 1
ATOM 2374 O O . SER A 1 296 ? 10.874 2.999 -25.595 1.00 71.62 296 SER A O 1
ATOM 2376 N N . ARG A 1 297 ? 11.965 1.741 -27.102 1.00 79.00 297 ARG A N 1
ATOM 2377 C CA . ARG A 1 297 ? 13.148 1.494 -26.268 1.00 79.00 297 ARG A CA 1
ATOM 2378 C C . ARG A 1 297 ? 13.880 2.797 -25.955 1.00 79.00 297 ARG A C 1
ATOM 2380 O O . ARG A 1 297 ? 14.332 2.969 -24.827 1.00 79.00 297 ARG A O 1
ATOM 2387 N N . LEU A 1 298 ? 13.946 3.725 -26.912 1.00 80.44 298 LEU A N 1
ATOM 2388 C CA . LEU A 1 298 ? 14.533 5.050 -26.708 1.00 80.44 298 LEU A CA 1
ATOM 2389 C C . LEU A 1 298 ? 13.792 5.850 -25.629 1.00 80.44 298 LEU A C 1
ATOM 2391 O O . LEU A 1 298 ? 14.429 6.323 -24.691 1.00 80.44 298 LEU A O 1
ATOM 2395 N N . VAL A 1 299 ? 12.463 5.961 -25.725 1.00 76.44 299 VAL A N 1
ATOM 2396 C CA . VAL A 1 299 ? 11.646 6.680 -24.728 1.00 76.44 299 VAL A CA 1
ATOM 2397 C C . VAL A 1 299 ? 11.818 6.065 -23.337 1.00 76.44 299 VAL A C 1
ATOM 2399 O O . VAL A 1 299 ? 12.022 6.795 -22.366 1.00 76.44 299 VAL A O 1
ATOM 2402 N N . ARG A 1 300 ? 11.822 4.728 -23.239 1.00 76.19 300 ARG A N 1
ATOM 2403 C CA . ARG A 1 300 ? 12.065 4.014 -21.975 1.00 76.19 300 ARG A CA 1
ATOM 2404 C C . ARG A 1 300 ? 13.443 4.317 -21.396 1.00 76.19 300 ARG A C 1
ATOM 2406 O O . ARG A 1 300 ? 13.534 4.628 -20.213 1.00 76.19 300 ARG A O 1
ATOM 2413 N N . SER A 1 301 ? 14.495 4.271 -22.215 1.00 82.12 301 SER A N 1
ATOM 2414 C CA . SER A 1 301 ? 15.854 4.592 -21.771 1.00 82.12 301 SER A CA 1
ATOM 2415 C C . SER A 1 301 ? 15.968 6.030 -21.270 1.00 82.12 301 SER A C 1
ATOM 2417 O O . SER A 1 301 ? 16.543 6.248 -20.208 1.00 82.12 301 SER A O 1
ATOM 2419 N N . ILE A 1 302 ? 15.387 7.002 -21.985 1.00 83.81 302 ILE A N 1
ATOM 2420 C CA . ILE A 1 302 ? 15.367 8.409 -21.552 1.00 83.81 302 ILE A CA 1
ATOM 2421 C C . ILE A 1 302 ? 14.686 8.525 -20.191 1.00 83.81 302 ILE A C 1
ATOM 2423 O O . ILE A 1 302 ? 15.281 9.057 -19.259 1.00 83.81 302 ILE A O 1
ATOM 2427 N N . PHE A 1 303 ? 13.479 7.973 -20.059 1.00 79.44 303 PHE A N 1
ATOM 2428 C CA . PHE A 1 303 ? 12.710 8.032 -18.821 1.00 79.44 303 PHE A CA 1
ATOM 2429 C C . PHE A 1 303 ? 13.471 7.425 -17.641 1.00 79.44 303 PHE A C 1
ATOM 2431 O O . PHE A 1 303 ? 13.601 8.041 -16.591 1.00 79.44 303 PHE A O 1
ATOM 2438 N N . GLN A 1 304 ? 14.040 6.236 -17.818 1.00 79.44 304 GLN A N 1
ATOM 2439 C CA . GLN A 1 304 ? 14.819 5.576 -16.775 1.00 79.44 304 GLN A CA 1
ATOM 2440 C C . GLN A 1 304 ? 16.068 6.367 -16.378 1.00 79.44 304 GLN A C 1
ATOM 2442 O O . GLN A 1 304 ? 16.369 6.456 -15.191 1.00 79.44 304 GLN A O 1
ATOM 2447 N N . ILE A 1 305 ? 16.779 6.967 -17.337 1.00 86.31 305 ILE A N 1
ATOM 2448 C CA . ILE A 1 305 ? 17.918 7.848 -17.047 1.00 86.31 305 ILE A CA 1
ATOM 2449 C C . ILE A 1 305 ? 17.450 9.079 -16.260 1.00 86.31 305 ILE A C 1
ATOM 2451 O O . ILE A 1 305 ? 18.099 9.447 -15.283 1.00 86.31 305 ILE A O 1
ATOM 2455 N N . SER A 1 306 ? 16.307 9.671 -16.621 1.00 81.88 306 SER A N 1
ATOM 2456 C CA . SER A 1 306 ? 15.702 10.774 -15.868 1.00 81.88 306 SER A CA 1
ATOM 2457 C C . SER A 1 306 ? 15.369 10.369 -14.428 1.00 81.88 306 SER A C 1
ATOM 2459 O O . SER A 1 306 ? 15.762 11.082 -13.508 1.00 81.88 306 SER A O 1
ATOM 2461 N N . LEU A 1 307 ? 14.749 9.201 -14.208 1.00 78.44 307 LEU A N 1
ATOM 2462 C CA . LEU A 1 307 ? 14.485 8.688 -12.855 1.00 78.44 307 LEU A CA 1
ATOM 2463 C C . LEU A 1 307 ? 15.767 8.466 -12.049 1.00 78.44 307 LEU A C 1
ATOM 2465 O O . LEU A 1 307 ? 15.807 8.762 -10.854 1.00 78.44 307 LEU A O 1
ATOM 2469 N N . LEU A 1 308 ? 16.816 7.934 -12.680 1.00 81.38 308 LEU A N 1
ATOM 2470 C CA . LEU A 1 308 ? 18.110 7.730 -12.026 1.00 81.38 308 LEU A CA 1
ATOM 2471 C C . LEU A 1 308 ? 18.720 9.061 -11.577 1.00 81.38 308 LEU A C 1
ATOM 2473 O O . LEU A 1 308 ? 19.219 9.157 -10.456 1.00 81.38 308 LEU A O 1
ATOM 2477 N N . MET A 1 309 ? 18.652 10.086 -12.429 1.00 81.94 309 MET A N 1
ATOM 2478 C CA . MET A 1 309 ? 19.136 11.426 -12.105 1.00 81.94 309 MET A CA 1
ATOM 2479 C C . MET A 1 309 ? 18.324 12.081 -10.986 1.00 81.94 309 MET A C 1
ATOM 2481 O O . MET A 1 309 ? 18.916 12.671 -10.088 1.00 81.94 309 MET A O 1
ATOM 2485 N N . GLU A 1 310 ? 16.995 11.959 -11.003 1.00 74.62 310 GLU A N 1
ATOM 2486 C CA . GLU A 1 310 ? 16.132 12.506 -9.948 1.00 74.62 310 GLU A CA 1
ATOM 2487 C C . GLU A 1 310 ? 16.348 11.810 -8.608 1.00 74.62 310 GLU A C 1
ATOM 2489 O O . GLU A 1 310 ? 16.462 12.477 -7.584 1.00 74.62 310 GLU A O 1
ATOM 2494 N N . THR A 1 311 ? 16.482 10.482 -8.613 1.00 75.19 311 THR A N 1
ATOM 2495 C CA . THR A 1 311 ? 16.775 9.723 -7.391 1.00 75.19 311 THR A CA 1
ATOM 2496 C C . THR A 1 311 ? 18.116 10.163 -6.798 1.00 75.19 311 THR A C 1
ATOM 2498 O O . THR A 1 311 ? 18.199 10.433 -5.603 1.00 75.19 311 THR A O 1
ATOM 2501 N N . ALA A 1 312 ? 19.150 10.319 -7.633 1.00 77.38 312 ALA A N 1
ATOM 2502 C CA . ALA A 1 312 ? 20.444 10.830 -7.186 1.00 77.38 312 ALA A CA 1
ATOM 2503 C C . ALA A 1 312 ? 20.345 12.280 -6.673 1.00 77.38 312 ALA A C 1
ATOM 2505 O O . ALA A 1 312 ? 20.912 12.611 -5.636 1.00 77.38 312 ALA A O 1
ATOM 2506 N N . ALA A 1 313 ? 19.592 13.150 -7.349 1.00 72.88 313 ALA A N 1
ATOM 2507 C CA . ALA A 1 313 ? 19.376 14.521 -6.892 1.00 72.88 313 ALA A CA 1
ATOM 2508 C C . ALA A 1 313 ? 18.653 14.570 -5.534 1.00 72.88 313 ALA A C 1
ATOM 2510 O O . ALA A 1 313 ? 19.029 15.368 -4.675 1.00 72.88 313 ALA A O 1
ATOM 2511 N N . ALA A 1 314 ? 17.662 13.701 -5.316 1.00 67.19 314 ALA A N 1
ATOM 2512 C CA . ALA A 1 314 ? 16.955 13.579 -4.044 1.00 67.19 314 ALA A CA 1
ATOM 2513 C C . ALA A 1 314 ? 17.886 13.171 -2.895 1.00 67.19 314 ALA A C 1
ATOM 2515 O O . ALA A 1 314 ? 17.813 13.762 -1.818 1.00 67.19 314 ALA A O 1
ATOM 2516 N N . GLU A 1 315 ? 18.792 12.222 -3.140 1.00 69.38 315 GLU A N 1
ATOM 2517 C CA . GLU A 1 315 ? 19.773 11.761 -2.151 1.00 69.38 315 GLU A CA 1
ATOM 2518 C C . GLU A 1 315 ? 20.840 12.819 -1.818 1.00 69.38 315 GLU A C 1
ATOM 2520 O O . GLU A 1 315 ? 21.227 12.941 -0.658 1.00 69.38 315 GLU A O 1
ATOM 2525 N N . PHE A 1 316 ? 21.307 13.597 -2.803 1.00 68.38 316 PHE A N 1
ATOM 2526 C CA . PHE A 1 316 ? 22.415 14.548 -2.617 1.00 68.38 316 PHE A CA 1
ATOM 2527 C C . PHE A 1 316 ? 21.993 15.963 -2.202 1.00 68.38 316 PHE A C 1
ATOM 2529 O O . PHE A 1 316 ? 22.755 16.643 -1.518 1.00 68.38 316 PHE A O 1
ATOM 2536 N N . ILE A 1 317 ? 20.823 16.440 -2.638 1.00 57.66 317 ILE A N 1
ATOM 2537 C CA . ILE A 1 317 ? 20.424 17.853 -2.485 1.00 57.66 317 ILE A CA 1
ATOM 2538 C C . ILE A 1 317 ? 19.417 18.034 -1.336 1.00 57.66 317 ILE A C 1
ATOM 2540 O O . ILE A 1 317 ? 19.189 19.158 -0.901 1.00 57.66 317 ILE A O 1
ATOM 2544 N N . GLY A 1 318 ? 18.828 16.952 -0.806 1.00 49.56 318 GLY A N 1
ATOM 2545 C CA . GLY A 1 318 ? 17.708 17.065 0.136 1.00 49.56 318 GLY A CA 1
ATOM 2546 C C . GLY A 1 318 ? 16.527 17.768 -0.536 1.00 49.56 318 GLY A C 1
ATOM 2547 O O . GLY A 1 318 ? 16.061 18.800 -0.062 1.00 49.56 318 GLY A O 1
ATOM 2548 N N . TYR A 1 319 ? 16.133 17.255 -1.706 1.00 46.19 319 TYR A N 1
ATOM 2549 C CA . TYR A 1 319 ? 15.239 17.913 -2.664 1.00 46.19 319 TYR A CA 1
ATOM 2550 C C . TYR A 1 319 ? 14.003 18.535 -2.000 1.00 46.19 319 TYR A C 1
ATOM 2552 O O . TYR A 1 319 ? 13.238 17.857 -1.311 1.00 46.19 319 TYR A O 1
ATOM 2560 N N . THR A 1 320 ? 13.797 19.833 -2.232 1.00 44.31 320 THR A N 1
ATOM 2561 C CA . THR A 1 320 ? 12.607 20.548 -1.776 1.00 44.31 320 THR A CA 1
ATOM 2562 C C . THR A 1 320 ? 11.393 20.127 -2.622 1.00 44.31 320 THR A C 1
ATOM 2564 O O . THR A 1 320 ? 11.436 20.213 -3.850 1.00 44.31 320 THR A O 1
ATOM 2567 N N . PRO A 1 321 ? 10.281 19.686 -2.004 1.00 47.88 321 PRO A N 1
ATOM 2568 C CA . PRO A 1 321 ? 9.146 19.034 -2.677 1.00 47.88 321 PRO A CA 1
ATOM 2569 C C . PRO A 1 321 ? 8.256 19.970 -3.524 1.00 47.88 321 PRO A C 1
ATOM 2571 O O . PRO A 1 321 ? 7.153 19.584 -3.932 1.00 47.88 321 PRO A O 1
ATOM 2574 N N . GLU A 1 322 ? 8.700 21.202 -3.781 1.00 47.31 322 GLU A N 1
ATOM 2575 C CA . GLU A 1 322 ? 7.914 22.237 -4.463 1.00 47.31 322 GLU A CA 1
ATOM 2576 C C . GLU A 1 322 ? 7.911 22.100 -5.992 1.00 47.31 322 GLU A C 1
ATOM 2578 O O . GLU A 1 322 ? 7.005 22.619 -6.640 1.00 47.31 322 GLU A O 1
ATOM 2583 N N . ARG A 1 323 ? 8.871 21.381 -6.593 1.00 52.53 323 ARG A N 1
ATOM 2584 C CA . ARG A 1 323 ? 8.927 21.182 -8.052 1.00 52.53 323 ARG A CA 1
ATOM 2585 C C . ARG A 1 323 ? 8.386 19.813 -8.461 1.00 52.53 323 ARG A C 1
ATOM 2587 O O . ARG A 1 323 ? 8.761 18.794 -7.887 1.00 52.53 323 ARG A O 1
ATOM 2594 N N . ALA A 1 324 ? 7.497 19.803 -9.456 1.00 53.56 324 ALA A N 1
ATOM 2595 C CA . ALA A 1 324 ? 7.042 18.584 -10.116 1.00 53.56 324 ALA A CA 1
ATOM 2596 C C . ALA A 1 324 ? 8.228 17.879 -10.813 1.00 53.56 324 ALA A C 1
ATOM 2598 O O . ALA A 1 324 ? 9.117 18.572 -11.324 1.00 53.56 324 ALA A O 1
ATOM 2599 N N . PRO A 1 325 ? 8.276 16.531 -10.827 1.00 55.50 325 PRO A N 1
ATOM 2600 C CA . PRO A 1 325 ? 9.358 15.797 -11.476 1.00 55.50 325 PRO A CA 1
ATOM 2601 C C . PRO A 1 325 ? 9.464 16.179 -12.958 1.00 55.50 325 PRO A C 1
ATOM 2603 O O . PRO A 1 325 ? 8.460 16.403 -13.634 1.00 55.50 325 PRO A O 1
ATOM 2606 N N . ILE A 1 326 ? 10.682 16.253 -13.489 1.00 55.69 326 ILE A N 1
ATOM 2607 C CA . ILE A 1 326 ? 10.983 16.828 -14.813 1.00 55.69 326 ILE A CA 1
ATOM 2608 C C . ILE A 1 326 ? 10.288 16.025 -15.924 1.00 55.69 326 ILE A C 1
ATOM 2610 O O . ILE A 1 326 ? 9.868 16.568 -16.944 1.00 55.69 326 ILE A O 1
ATOM 2614 N N . TRP A 1 327 ? 10.112 14.720 -15.720 1.00 52.09 327 TRP A N 1
ATOM 2615 C CA . TRP A 1 327 ? 9.401 13.848 -16.653 1.00 52.09 327 TRP A CA 1
ATOM 2616 C C . TRP A 1 327 ? 7.873 13.976 -16.587 1.00 52.09 327 TRP A C 1
ATOM 2618 O O . TRP A 1 327 ? 7.207 13.470 -17.487 1.00 52.09 327 TRP A O 1
ATOM 2628 N N . SER A 1 328 ? 7.304 14.624 -15.566 1.00 51.09 328 SER A N 1
ATOM 2629 C CA . SER A 1 328 ? 5.845 14.767 -15.425 1.00 51.09 328 SER A CA 1
ATOM 2630 C C . SER A 1 328 ? 5.246 15.911 -16.252 1.00 51.09 328 SER A C 1
ATOM 2632 O O . SER A 1 328 ? 4.048 15.890 -16.528 1.00 51.09 328 SER A O 1
ATOM 2634 N N . SER A 1 329 ? 6.066 16.857 -16.724 1.00 52.66 329 SER A N 1
ATOM 2635 C CA . SER A 1 329 ? 5.618 17.950 -17.593 1.00 52.66 329 SER A CA 1
ATOM 2636 C C . SER A 1 329 ? 5.515 17.517 -19.069 1.00 52.66 329 SER A C 1
ATOM 2638 O O . SER A 1 329 ? 6.470 16.948 -19.608 1.00 52.66 329 SER A O 1
ATOM 2640 N N . PRO A 1 330 ? 4.401 17.817 -19.769 1.00 41.06 330 PRO A N 1
ATOM 2641 C CA . PRO A 1 330 ? 4.217 17.499 -21.190 1.00 41.06 330 PRO A CA 1
ATOM 2642 C C . PRO A 1 330 ? 5.057 18.365 -22.150 1.00 41.06 330 PRO A C 1
ATOM 2644 O O . PRO A 1 330 ? 5.125 18.061 -23.339 1.00 41.06 330 PRO A O 1
ATOM 2647 N N . GLU A 1 331 ? 5.714 19.419 -21.660 1.00 37.75 331 GLU A N 1
ATOM 2648 C CA . GLU A 1 331 ? 6.496 20.372 -22.461 1.00 37.75 331 GLU A CA 1
ATOM 2649 C C . GLU A 1 331 ? 7.924 19.870 -22.734 1.00 37.75 331 GLU A C 1
ATOM 2651 O O . GLU A 1 331 ? 8.909 20.415 -22.246 1.00 37.75 331 GLU A O 1
ATOM 2656 N N . TRP A 1 332 ? 8.045 18.804 -23.524 1.00 42.41 332 TRP A N 1
ATOM 2657 C CA . TRP A 1 332 ? 9.300 18.461 -24.201 1.00 42.41 332 TRP A CA 1
ATOM 2658 C C . TRP A 1 332 ? 9.161 18.852 -25.674 1.00 42.41 332 TRP A C 1
ATOM 2660 O O . TRP A 1 332 ? 8.886 17.994 -26.516 1.00 42.41 332 TRP A O 1
ATOM 2670 N N . HIS A 1 333 ? 9.269 20.154 -25.950 1.00 27.75 333 HIS A N 1
ATOM 2671 C CA . HIS A 1 333 ? 9.352 20.703 -27.306 1.00 27.75 333 HIS A CA 1
ATOM 2672 C C . HIS A 1 333 ? 10.800 20.870 -27.755 1.00 27.75 333 HIS A C 1
ATOM 2674 O O . HIS A 1 333 ? 11.622 21.351 -26.941 1.00 27.75 333 HIS A O 1
#

Sequence (333 aa):
MPVMDGVGLLDICRHNSPSLQVIIITGYEDFQYARAGVRNQAMDYLLKPVTRDDLKSALIKIKHALDKERVVRDESETMQWQLSQYYKEMKERFLLDLVKGKQLPISSIPERVRLFDLDAWQEQEVCFVTAGMQDAKQEPSELGRTPVQLRLPFQMVCHEIAQTYHQTIQIFHDPAYPGFMHFVAIGGTQRVFAERLKQQANSYLNIDVQISIGQPVKGFSAWKEGYMYALLAWNVEIRHSGPGAVGGRTAVADRSPLLPEETSRILQKCLSKGDLVTFRLMIRQELREAARISPSRLVRSIFQISLLMETAAAEFIGYTPERAPIWSSPEWH

Secondary structure (DSSP, 8-state):
--SS-HHHHHHHHHHH-TT---EEEE-HHHHHHHHHHSTTT-SEEEESSPPHHHHHHHHHHHHHHHHHHHHHHHHHHHHHHHHHHHHHHHHHHHHHHHHTT----GGGHHHHHHHTT-HHHHHSEEEEEEEEE---SS---TT---HHHHHHHHHHHHHHHHHHTTTTEEEE--TT-TTEEEEEEETTTHHHHHHHHHHHHHHHH---EEEEEEEEEESGGGHHHHHHHHHHHHHHHHHHTSTT--S---GGG--PPPPPHHHHHHHHHHHHTT-HHHHHHHHHHHHHHHHHH-HHHHHHHHHHHHHHHHHHHHHHHT--TTSPPGGG-S---

pLDDT: mean 78.81, std 15.67, range [27.75, 97.38]

Solvent-accessible surface area (backbone atoms only — not comparable to full-atom values): 19106 Å² total; per-residue (Å²): 116,97,88,58,51,78,64,64,53,48,54,52,44,46,73,77,35,72,84,66,84,41,74,47,79,40,45,75,87,51,42,71,62,50,62,76,77,44,58,92,76,38,79,42,80,43,54,57,85,71,49,74,65,59,53,50,52,51,50,51,53,50,49,54,53,51,53,52,54,46,52,56,48,54,52,51,53,51,48,52,52,50,52,53,50,53,52,49,55,52,48,19,50,48,54,44,39,44,38,70,60,55,91,64,64,77,81,53,50,65,56,50,31,60,76,65,72,40,65,68,60,42,81,34,60,30,29,19,34,29,38,32,68,55,82,71,82,84,67,74,53,99,79,68,65,51,77,76,72,44,36,62,61,50,54,51,50,52,49,58,57,38,58,78,36,57,93,40,32,47,68,34,66,49,84,92,44,70,65,40,44,36,34,43,20,34,86,81,44,53,61,65,50,50,54,50,50,38,54,51,48,28,71,75,66,75,47,58,58,47,72,21,60,22,50,76,30,57,29,65,87,34,36,29,57,17,44,52,38,4,54,50,36,38,53,54,51,56,66,54,72,43,101,80,56,79,74,94,71,74,69,75,73,70,78,64,70,74,74,51,66,65,59,52,52,51,47,51,52,22,60,78,69,67,37,60,68,64,37,54,50,51,50,55,51,53,47,53,54,24,52,72,74,32,69,68,27,26,55,52,46,52,52,53,52,50,51,54,52,49,53,51,44,41,74,74,66,66,60,71,88,85,64,77,60,80,79,75,55,88,83,81,126

Nearest PDB structures (foldseek):
  3jte-assembly1_A  TM=7.905E-01  e=1.453E-02  Acetivibrio thermocellus ATCC 27405
  6er7-assembly1_A  TM=8.517E-01  e=6.765E-02  Pyrococcus horikoshii
  2qr3-assembly1_A  TM=8.872E-01  e=9.937E-02  Bacteroides fragilis YCH46
  6ww6-assembly1_A  TM=5.095E-01  e=6.374E-03  Enterococcus faecalis
  1ny5-assembly1_A  TM=5.077E-01  e=5.711E-03  Aquifex aeolicus

Mean predicted aligned error: 13.39 Å

Radius of gyration: 31.12 Å; Cα contacts (8 Å, |Δi|>4): 337; chains: 1; bounding box: 76×45×92 Å

Foldseek 3Di:
DPPDDPQVVLVVCCVVPVPDAAEAEEEPVCVVVCVPPCVVRHPYYAYPVGDPVNVVVSVVSNVVVVVVVVVVVVVVVVVVVVVVVVLLQVLQVVLVCLLVVPPDPPVVVVVSCVSLVNPVQQAFWKKKKKKFFDPPDDDQDPVNDDLVNCLVVLVVLLVVLQVVVVVFKDKHDDLLASRMIMIIGTDPCRVVSQVVSQVVCCVPVVTHMDMFMFDIDHGSNCSNVNNLRNVLQSLVVVLCVDDPRPDDDRPRPDPQDADDPVLLVVLLVCLVVVVVVVNVVSLVVLLVVLVVVDPNSNSRSVVSSLVSVSVSCCVPVVDDSPDGRPSSDNPPD